Protein AF-0000000080194540 (afdb_homodimer)

Secondary structure (DSSP, 8-state):
------------------------GGGGHHHHHHHHHHHHHHHHHHHHT--HHHH--EEEEEEE-TTS-EEEEEEETT-BHHHHHHHHHHHH---GGGEEEEETTEEE-TT-BGGGTT--TTSEEEEEEEE--/------------------------GGGGHHHHHHHHHHHHHHHHHHHHT--HHHH--EEEEEEE-TTS-EEEEEEETT-BHHHHHHHHHHHH---GGGEEEEETTEEE-TT-BGGGTT--TTSEEEEEEEE--

Structure (mmCIF, N/CA/C/O backbone):
data_AF-0000000080194540-model_v1
#
loop_
_entity.id
_entity.type
_entity.pdbx_description
1 polymer 'Ubiquitin-like domain-containing protein'
#
loop_
_atom_site.group_PDB
_atom_site.id
_atom_site.type_symbol
_atom_site.label_atom_id
_atom_site.label_alt_id
_atom_site.label_comp_id
_atom_site.label_asym_id
_atom_site.label_entity_id
_atom_site.label_seq_id
_atom_site.pdbx_PDB_ins_code
_atom_site.Cartn_x
_atom_site.Cartn_y
_atom_site.Cartn_z
_atom_site.occupancy
_atom_site.B_iso_or_equiv
_atom_site.auth_seq_id
_atom_site.auth_comp_id
_atom_site.auth_asym_id
_atom_site.auth_atom_id
_atom_site.pdbx_PDB_model_num
ATOM 1 N N . MET A 1 1 ? -10.18 -64.625 -64 1 29.12 1 MET A N 1
ATOM 2 C CA . MET A 1 1 ? -8.969 -63.812 -63.812 1 29.12 1 MET A CA 1
ATOM 3 C C . MET A 1 1 ? -9.258 -62.312 -63.906 1 29.12 1 MET A C 1
ATOM 5 O O . MET A 1 1 ? -8.367 -61.531 -64.188 1 29.12 1 MET A O 1
ATOM 9 N N . GLY A 1 2 ? -10.562 -61.969 -63.688 1 30.66 2 GLY A N 1
ATOM 10 C CA . GLY A 1 2 ? -11.227 -60.688 -63.906 1 30.66 2 GLY A CA 1
ATOM 11 C C . GLY A 1 2 ? -10.68 -59.594 -63.031 1 30.66 2 GLY A C 1
ATOM 12 O O . GLY A 1 2 ? -10.227 -59.812 -61.906 1 30.66 2 GLY A O 1
ATOM 13 N N . ASP A 1 3 ? -10.203 -58.469 -63.656 1 33.56 3 ASP A N 1
ATOM 14 C CA . ASP A 1 3 ? -9.469 -57.25 -63.438 1 33.56 3 ASP A CA 1
ATOM 15 C C . ASP A 1 3 ? -10.242 -56.281 -62.531 1 33.56 3 ASP A C 1
ATOM 17 O O . ASP A 1 3 ? -11.25 -55.719 -62.938 1 33.56 3 ASP A O 1
ATOM 21 N N . VAL A 1 4 ? -10.727 -56.75 -61.375 1 36.84 4 VAL A N 1
ATOM 22 C CA . VAL A 1 4 ? -11.555 -55.906 -60.5 1 36.84 4 VAL A CA 1
ATOM 23 C C . VAL A 1 4 ? -10.797 -54.625 -60.188 1 36.84 4 VAL A C 1
ATOM 25 O O . VAL A 1 4 ? -9.664 -54.656 -59.688 1 36.84 4 VAL A O 1
ATOM 28 N N . GLY A 1 5 ? -10.969 -53.531 -61.031 1 32.09 5 GLY A N 1
ATOM 29 C CA . GLY A 1 5 ? -10.453 -52.188 -61.062 1 32.09 5 GLY A CA 1
ATOM 30 C C . GLY A 1 5 ? -10.758 -51.406 -59.781 1 32.09 5 GLY A C 1
ATOM 31 O O . GLY A 1 5 ? -11.922 -51.156 -59.469 1 32.09 5 GLY A O 1
ATOM 32 N N . ASP A 1 6 ? -10.102 -51.688 -58.594 1 35.25 6 ASP A N 1
ATOM 33 C CA . ASP A 1 6 ? -10.32 -51.125 -57.25 1 35.25 6 ASP A CA 1
ATOM 34 C C . ASP A 1 6 ? -10.156 -49.625 -57.25 1 35.25 6 ASP A C 1
ATOM 36 O O . ASP A 1 6 ? -9.109 -49.094 -57.656 1 35.25 6 ASP A O 1
ATOM 40 N N . ASP A 1 7 ? -11.242 -48.844 -57.625 1 31.52 7 ASP A N 1
ATOM 41 C CA . ASP A 1 7 ? -11.328 -47.406 -57.719 1 31.52 7 ASP A CA 1
ATOM 42 C C . ASP A 1 7 ? -10.992 -46.75 -56.375 1 31.52 7 ASP A C 1
ATOM 44 O O . ASP A 1 7 ? -11.68 -46.938 -55.375 1 31.52 7 ASP A O 1
ATOM 48 N N . PHE A 1 8 ? -9.719 -46.625 -55.906 1 34.91 8 PHE A N 1
ATOM 49 C CA . PHE A 1 8 ? -9.211 -46 -54.688 1 34.91 8 PHE A CA 1
ATOM 50 C C . PHE A 1 8 ? -9.555 -44.5 -54.688 1 34.91 8 PHE A C 1
ATOM 52 O O . PHE A 1 8 ? -9.023 -43.719 -55.469 1 34.91 8 PHE A O 1
ATOM 59 N N . THR A 1 9 ? -10.867 -44.125 -54.469 1 31.78 9 THR A N 1
ATOM 60 C CA . THR A 1 9 ? -11.234 -42.719 -54.438 1 31.78 9 THR A CA 1
ATOM 61 C C . THR A 1 9 ? -10.445 -41.969 -53.375 1 31.78 9 THR A C 1
ATOM 63 O O . THR A 1 9 ? -10.461 -42.375 -52.188 1 31.78 9 THR A O 1
ATOM 66 N N . ASP A 1 10 ? -9.367 -41.219 -53.719 1 31.42 10 ASP A N 1
ATOM 67 C CA . ASP A 1 10 ? -8.414 -40.344 -53 1 31.42 10 ASP A CA 1
ATOM 68 C C . ASP A 1 10 ? -9.125 -39.188 -52.312 1 31.42 10 ASP A C 1
ATOM 70 O O . ASP A 1 10 ? -9.594 -38.25 -52.969 1 31.42 10 ASP A O 1
ATOM 74 N N . SER A 1 11 ? -10.148 -39.406 -51.469 1 30.28 11 SER A N 1
ATOM 75 C CA . SER A 1 11 ? -10.828 -38.25 -50.875 1 30.28 11 SER A CA 1
ATOM 76 C C . SER A 1 11 ? -9.859 -37.375 -50.094 1 30.28 11 SER A C 1
ATOM 78 O O . SER A 1 11 ? -9.305 -37.781 -49.094 1 30.28 11 SER A O 1
ATOM 80 N N . ALA A 1 12 ? -9.148 -36.406 -50.781 1 33.91 12 ALA A N 1
ATOM 81 C CA . ALA A 1 12 ? -8.211 -35.375 -50.312 1 33.91 12 ALA A CA 1
ATOM 82 C C . ALA A 1 12 ? -8.875 -34.469 -49.312 1 33.91 12 ALA A C 1
ATOM 84 O O . ALA A 1 12 ? -9.805 -33.719 -49.656 1 33.91 12 ALA A O 1
ATOM 85 N N . GLU A 1 13 ? -9.141 -34.938 -48.031 1 35.28 13 GLU A N 1
ATOM 86 C CA . GLU A 1 13 ? -9.664 -34.062 -47 1 35.28 13 GLU A CA 1
ATOM 87 C C . GLU A 1 13 ? -8.828 -32.812 -46.844 1 35.28 13 GLU A C 1
ATOM 89 O O . GLU A 1 13 ? -7.605 -32.875 -46.719 1 35.28 13 GLU A O 1
ATOM 94 N N . GLU A 1 14 ? -9.32 -31.656 -47.344 1 33.97 14 GLU A N 1
ATOM 95 C CA . GLU A 1 14 ? -8.789 -30.297 -47.312 1 33.97 14 GLU A CA 1
ATOM 96 C C . GLU A 1 14 ? -8.508 -29.859 -45.875 1 33.97 14 GLU A C 1
ATOM 98 O O . GLU A 1 14 ? -9.406 -29.859 -45.031 1 33.97 14 GLU A O 1
ATOM 103 N N . TRP A 1 15 ? -7.312 -30.078 -45.344 1 35.88 15 TRP A N 1
ATOM 104 C CA . TRP A 1 15 ? -6.781 -29.594 -44.062 1 35.88 15 TRP A CA 1
ATOM 105 C C . TRP A 1 15 ? -6.961 -28.078 -43.938 1 35.88 15 TRP A C 1
ATOM 107 O O . TRP A 1 15 ? -6.395 -27.328 -44.75 1 35.88 15 TRP A O 1
ATOM 117 N N . GLU A 1 16 ? -8.172 -27.594 -43.688 1 33 16 GLU A N 1
ATOM 118 C CA . GLU A 1 16 ? -8.352 -26.172 -43.469 1 33 16 GLU A CA 1
ATOM 119 C C . GLU A 1 16 ? -7.305 -25.625 -42.5 1 33 16 GLU A C 1
ATOM 121 O O . GLU A 1 16 ? -6.984 -26.266 -41.5 1 33 16 GLU A O 1
ATOM 126 N N . ALA A 1 17 ? -6.504 -24.625 -42.938 1 34.47 17 ALA A N 1
ATOM 127 C CA . ALA A 1 17 ? -5.449 -23.828 -42.312 1 34.47 17 ALA A CA 1
ATOM 128 C C . ALA A 1 17 ? -5.93 -23.203 -41 1 34.47 17 ALA A C 1
ATOM 130 O O . ALA A 1 17 ? -7.047 -22.688 -40.938 1 34.47 17 ALA A O 1
ATOM 131 N N . PRO A 1 18 ? -5.297 -23.594 -39.875 1 32.41 18 PRO A N 1
ATOM 132 C CA . PRO A 1 18 ? -5.664 -22.984 -38.594 1 32.41 18 PRO A CA 1
ATOM 133 C C . PRO A 1 18 ? -5.656 -21.453 -38.625 1 32.41 18 PRO A C 1
ATOM 135 O O . PRO A 1 18 ? -4.871 -20.859 -39.375 1 32.41 18 PRO A O 1
ATOM 138 N N . VAL A 1 19 ? -6.793 -20.75 -38.531 1 33.78 19 VAL A N 1
ATOM 139 C CA . VAL A 1 19 ? -6.938 -19.297 -38.438 1 33.78 19 VAL A CA 1
ATOM 140 C C . VAL A 1 19 ? -5.996 -18.75 -37.375 1 33.78 19 VAL A C 1
ATOM 142 O O . VAL A 1 19 ? -5.98 -19.234 -36.219 1 33.78 19 VAL A O 1
ATOM 145 N N . ASN A 1 20 ? -4.844 -18.234 -37.719 1 34.38 20 ASN A N 1
ATOM 146 C CA . ASN A 1 20 ? -3.914 -17.438 -36.938 1 34.38 20 ASN A CA 1
ATOM 147 C C . ASN A 1 20 ? -4.625 -16.281 -36.25 1 34.38 20 ASN A C 1
ATOM 149 O O . ASN A 1 20 ? -5.125 -15.367 -36.875 1 34.38 20 ASN A O 1
ATOM 153 N N . VAL A 1 21 ? -5.332 -16.516 -35.156 1 33.25 21 VAL A N 1
ATOM 154 C CA . VAL A 1 21 ? -5.805 -15.383 -34.375 1 33.25 21 VAL A CA 1
ATOM 155 C C . VAL A 1 21 ? -4.633 -14.453 -34.062 1 33.25 21 VAL A C 1
ATOM 157 O O . VAL A 1 21 ? -3.639 -14.883 -33.469 1 33.25 21 VAL A O 1
ATOM 160 N N . THR A 1 22 ? -4.371 -13.469 -34.812 1 32.62 22 THR A N 1
ATOM 161 C CA . THR A 1 22 ? -3.441 -12.383 -34.562 1 32.62 22 THR A CA 1
ATOM 162 C C . THR A 1 22 ? -3.723 -11.75 -33.188 1 32.62 22 THR A C 1
ATOM 164 O O . THR A 1 22 ? -4.871 -11.422 -32.875 1 32.62 22 THR A O 1
ATOM 167 N N . ALA A 1 23 ? -2.941 -12.102 -32.156 1 34.75 23 ALA A N 1
ATOM 168 C CA . ALA A 1 23 ? -2.887 -11.453 -30.859 1 34.75 23 ALA A CA 1
ATOM 169 C C . ALA A 1 23 ? -2.816 -9.938 -31 1 34.75 23 ALA A C 1
ATOM 171 O O . ALA A 1 23 ? -1.95 -9.414 -31.703 1 34.75 23 ALA A O 1
ATOM 172 N N . ASN A 1 24 ? -3.881 -9.211 -30.906 1 30.92 24 ASN A N 1
ATOM 173 C CA . ASN A 1 24 ? -3.932 -7.75 -30.875 1 30.92 24 ASN A CA 1
ATOM 174 C C . ASN A 1 24 ? -2.902 -7.172 -29.906 1 30.92 24 ASN A C 1
ATOM 176 O O . ASN A 1 24 ? -2.686 -7.723 -28.828 1 30.92 24 ASN A O 1
ATOM 180 N N . GLU A 1 25 ? -1.932 -6.43 -30.328 1 34.34 25 GLU A N 1
ATOM 181 C CA . GLU A 1 25 ? -0.853 -5.633 -29.75 1 34.34 25 GLU A CA 1
ATOM 182 C C . GLU A 1 25 ? -1.369 -4.73 -28.641 1 34.34 25 GLU A C 1
ATOM 184 O O . GLU A 1 25 ? -0.668 -3.814 -28.203 1 34.34 25 GLU A O 1
ATOM 189 N N . ASP A 1 26 ? -2.592 -4.715 -28.297 1 35.94 26 ASP A N 1
ATOM 190 C CA . ASP A 1 26 ? -2.988 -3.604 -27.438 1 35.94 26 ASP A CA 1
ATOM 191 C C . ASP A 1 26 ? -2.266 -3.664 -26.094 1 35.94 26 ASP A C 1
ATOM 193 O O . ASP A 1 26 ? -2.393 -2.756 -25.266 1 35.94 26 ASP A O 1
ATOM 197 N N . ASP A 1 27 ? -1.834 -4.824 -25.625 1 37.06 27 ASP A N 1
ATOM 198 C CA . ASP A 1 27 ? -1.598 -4.902 -24.188 1 37.06 27 ASP A CA 1
ATOM 199 C C . ASP A 1 27 ? -0.263 -4.262 -23.812 1 37.06 27 ASP A C 1
ATOM 201 O O . ASP A 1 27 ? 0.232 -4.453 -22.703 1 37.06 27 ASP A O 1
ATOM 205 N N . ASN A 1 28 ? 0.391 -3.699 -24.797 1 35.47 28 ASN A N 1
ATOM 206 C CA . ASN A 1 28 ? 1.719 -3.242 -24.406 1 35.47 28 ASN A CA 1
ATOM 207 C C . ASN A 1 28 ? 1.644 -2.047 -23.453 1 35.47 28 ASN A C 1
ATOM 209 O O . ASN A 1 28 ? 2.672 -1.544 -23 1 35.47 28 ASN A O 1
ATOM 213 N N . LYS A 1 29 ? 0.588 -1.309 -23.547 1 39.69 29 LYS A N 1
ATOM 214 C CA . LYS A 1 29 ? 0.622 -0.113 -22.719 1 39.69 29 LYS A CA 1
ATOM 215 C C . LYS A 1 29 ? 0.756 -0.478 -21.234 1 39.69 29 LYS A C 1
ATOM 217 O O . LYS A 1 29 ? 1.012 0.388 -20.406 1 39.69 29 LYS A O 1
ATOM 222 N N . ASN A 1 30 ? 0.324 -1.649 -20.859 1 40.41 30 ASN A N 1
ATOM 223 C CA . ASN A 1 30 ? 0.328 -1.995 -19.438 1 40.41 30 ASN A CA 1
ATOM 224 C C . ASN A 1 30 ? 1.748 -2.188 -18.906 1 40.41 30 ASN A C 1
ATOM 226 O O . ASN A 1 30 ? 1.954 -2.322 -17.703 1 40.41 30 ASN A O 1
ATOM 230 N N . ASN A 1 31 ? 2.691 -2.332 -19.891 1 42.28 31 ASN A N 1
ATOM 231 C CA . ASN A 1 31 ? 4.023 -2.678 -19.391 1 42.28 31 ASN A CA 1
ATOM 232 C C . ASN A 1 31 ? 4.727 -1.469 -18.797 1 42.28 31 ASN A C 1
ATOM 234 O O . ASN A 1 31 ? 5.535 -1.613 -17.875 1 42.28 31 ASN A O 1
ATOM 238 N N . LYS A 1 32 ? 4.434 -0.343 -19.359 1 45.69 32 LYS A N 1
ATOM 239 C CA . LYS A 1 32 ? 5.191 0.803 -18.859 1 45.69 32 LYS A CA 1
ATOM 240 C C . LYS A 1 32 ? 4.848 1.104 -17.406 1 45.69 32 LYS A C 1
ATOM 242 O O . LYS A 1 32 ? 5.707 1.521 -16.625 1 45.69 32 LYS A O 1
ATOM 247 N N . ASN A 1 33 ? 3.625 0.863 -17.016 1 48.03 33 ASN A N 1
ATOM 248 C CA . ASN A 1 33 ? 3.199 1.245 -15.68 1 48.03 33 ASN A CA 1
ATOM 249 C C . ASN A 1 33 ? 3.842 0.361 -14.609 1 48.03 33 ASN A C 1
ATOM 251 O O . ASN A 1 33 ? 4.137 0.824 -13.508 1 48.03 33 ASN A O 1
ATOM 255 N N . THR A 1 34 ? 4.254 -0.837 -15.07 1 53.78 34 THR A N 1
ATOM 256 C CA . THR A 1 34 ? 4.828 -1.734 -14.078 1 53.78 34 THR A CA 1
ATOM 257 C C . THR A 1 34 ? 6.234 -1.286 -13.688 1 53.78 34 THR A C 1
ATOM 259 O O . THR A 1 34 ? 6.629 -1.396 -12.523 1 53.78 34 THR A O 1
ATOM 262 N N . ASN A 1 35 ? 6.938 -0.742 -14.695 1 54.31 35 ASN A N 1
ATOM 263 C CA . ASN A 1 35 ? 8.336 -0.419 -14.414 1 54.31 35 ASN A CA 1
ATOM 264 C C . ASN A 1 35 ? 8.453 0.716 -13.406 1 54.31 35 ASN A C 1
ATOM 266 O O . ASN A 1 35 ? 9.312 0.675 -12.523 1 54.31 35 ASN A O 1
ATOM 270 N N . ALA A 1 36 ? 7.609 1.66 -13.531 1 55.09 36 ALA A N 1
ATOM 271 C CA . ALA A 1 36 ? 7.707 2.807 -12.633 1 55.09 36 ALA A CA 1
ATOM 272 C C . ALA A 1 36 ? 7.391 2.404 -11.195 1 55.09 36 ALA A C 1
ATOM 274 O O . ALA A 1 36 ? 8.086 2.816 -10.258 1 55.09 36 ALA A O 1
ATOM 275 N N . SER A 1 37 ? 6.383 1.581 -10.984 1 62.25 37 SER A N 1
ATOM 276 C CA . SER A 1 37 ? 6 1.151 -9.641 1 62.25 37 SER A CA 1
ATOM 277 C C . SER A 1 37 ? 7.125 0.37 -8.969 1 62.25 37 SER A C 1
ATOM 279 O O . SER A 1 37 ? 7.379 0.539 -7.773 1 62.25 37 SER A O 1
ATOM 281 N N . ASN A 1 38 ? 7.898 -0.286 -9.805 1 65.44 38 ASN A N 1
ATOM 282 C CA . ASN A 1 38 ? 9 -1.055 -9.234 1 65.44 38 ASN A CA 1
ATOM 283 C C . ASN A 1 38 ? 10.094 -0.143 -8.68 1 65.44 38 ASN A C 1
ATOM 285 O O . ASN A 1 38 ? 10.664 -0.424 -7.629 1 65.44 38 ASN A O 1
ATOM 289 N N . LYS A 1 39 ? 10.25 0.883 -9.508 1 70 39 LYS A N 1
ATOM 290 C CA . LYS A 1 39 ? 11.336 1.78 -9.133 1 70 39 LYS A CA 1
ATOM 291 C C . LYS A 1 39 ? 11.031 2.486 -7.809 1 70 39 LYS A C 1
ATOM 293 O O . LYS A 1 39 ? 11.906 2.604 -6.949 1 70 39 LYS A O 1
ATOM 298 N N . SER A 1 40 ? 9.789 2.9 -7.641 1 81.75 40 SER A N 1
ATOM 299 C CA . SER A 1 40 ? 9.43 3.592 -6.406 1 81.75 40 SER A CA 1
ATOM 300 C C . SER A 1 40 ? 9.539 2.664 -5.203 1 81.75 40 SER A C 1
ATOM 302 O O . SER A 1 40 ? 9.992 3.076 -4.133 1 81.75 40 SER A O 1
ATOM 304 N N . LYS A 1 41 ? 9.203 1.462 -5.395 1 77 41 LYS A N 1
ATOM 305 C CA . LYS A 1 41 ? 9.305 0.512 -4.289 1 77 41 LYS A CA 1
ATOM 306 C C . LYS A 1 41 ? 10.758 0.25 -3.914 1 77 41 LYS A C 1
ATOM 308 O O . LYS A 1 41 ? 11.102 0.205 -2.73 1 77 41 LYS A O 1
ATOM 313 N N . GLU A 1 42 ? 11.508 0.13 -4.926 1 74.12 42 GLU A N 1
ATOM 314 C CA . GLU A 1 42 ? 12.93 -0.082 -4.676 1 74.12 42 GLU A CA 1
ATOM 315 C C . GLU A 1 42 ? 13.555 1.118 -3.965 1 74.12 42 GLU A C 1
ATOM 317 O O . GLU A 1 42 ? 14.375 0.955 -3.061 1 74.12 42 GLU A O 1
ATOM 322 N N . LEU A 1 43 ? 13.18 2.217 -4.395 1 76.81 43 LEU A N 1
ATOM 323 C CA . LEU A 1 43 ? 13.703 3.436 -3.785 1 76.81 43 LEU A CA 1
ATOM 324 C C . LEU A 1 43 ? 13.273 3.543 -2.326 1 76.81 43 LEU A C 1
ATOM 326 O O . LEU A 1 43 ? 14.078 3.883 -1.459 1 76.81 43 LEU A O 1
ATOM 330 N N . VAL A 1 44 ? 12.062 3.213 -2.08 1 79.5 44 VAL A N 1
ATOM 331 C CA . VAL A 1 44 ? 11.539 3.281 -0.717 1 79.5 44 VAL A CA 1
ATOM 332 C C . VAL A 1 44 ? 12.25 2.252 0.159 1 79.5 44 VAL A C 1
ATOM 334 O O . VAL A 1 44 ? 12.602 2.541 1.307 1 79.5 44 VAL A O 1
ATOM 337 N N . GLU A 1 45 ? 12.383 1.146 -0.4 1 73.94 45 GLU A N 1
ATOM 338 C CA . GLU A 1 45 ? 13.078 0.097 0.34 1 73.94 45 GLU A CA 1
ATOM 339 C C . GLU A 1 45 ? 14.5 0.522 0.699 1 73.94 45 GLU A C 1
ATOM 341 O O . GLU A 1 45 ? 14.977 0.242 1.801 1 73.94 45 GLU A O 1
ATOM 346 N N . GLN A 1 46 ? 15.133 1.098 -0.235 1 71.31 46 GLN A N 1
ATOM 347 C CA . GLN A 1 46 ? 16.484 1.587 0.005 1 71.31 46 GLN A CA 1
ATOM 348 C C . GLN A 1 46 ? 16.5 2.662 1.087 1 71.31 46 GLN A C 1
ATOM 350 O O . GLN A 1 46 ? 17.391 2.684 1.939 1 71.31 46 GLN A O 1
ATOM 355 N N . LEU A 1 47 ? 15.492 3.365 1.021 1 73.12 47 LEU A N 1
ATOM 356 C CA . LEU A 1 47 ? 15.406 4.473 1.965 1 73.12 47 LEU A CA 1
ATOM 357 C C . LEU A 1 47 ? 15.07 3.971 3.365 1 73.12 47 LEU A C 1
ATOM 359 O O . LEU A 1 47 ? 15.57 4.508 4.359 1 73.12 47 LEU A O 1
ATOM 363 N N . LEU A 1 48 ? 14.305 2.895 3.367 1 71.44 48 LEU A N 1
ATOM 364 C CA . LEU A 1 48 ? 13.859 2.375 4.656 1 71.44 48 LEU A CA 1
ATOM 365 C C . LEU A 1 48 ? 14.852 1.356 5.203 1 71.44 48 LEU A C 1
ATOM 367 O O . LEU A 1 48 ? 14.789 0.992 6.379 1 71.44 48 LEU A O 1
ATOM 371 N N . GLY A 1 49 ? 15.844 1.053 4.387 1 64.56 49 GLY A N 1
ATOM 372 C CA . GLY A 1 49 ? 16.875 0.128 4.824 1 64.56 49 GLY A CA 1
ATOM 373 C C . GLY A 1 49 ? 16.375 -1.289 5.012 1 64.56 49 GLY A C 1
ATOM 374 O O . GLY A 1 49 ? 16.844 -2.01 5.895 1 64.56 49 GLY A O 1
ATOM 375 N N . GLU A 1 50 ? 15.359 -1.607 4.352 1 60.91 50 GLU A N 1
ATOM 376 C CA . GLU A 1 50 ? 14.891 -2.984 4.488 1 60.91 50 GLU A CA 1
ATOM 377 C C . GLU A 1 50 ? 15.945 -3.975 3.996 1 60.91 50 GLU A C 1
ATOM 379 O O . GLU A 1 50 ? 16.609 -3.729 2.992 1 60.91 50 GLU A O 1
ATOM 384 N N . ASP A 1 51 ? 16.219 -4.91 5 1 63.38 51 ASP A N 1
ATOM 385 C CA . ASP A 1 51 ? 17.172 -5.945 4.629 1 63.38 51 ASP A CA 1
ATOM 386 C C . ASP A 1 51 ? 16.734 -6.684 3.367 1 63.38 51 ASP A C 1
ATOM 388 O O . ASP A 1 51 ? 15.688 -7.344 3.363 1 63.38 51 ASP A O 1
ATOM 392 N N . ARG A 1 52 ? 17.422 -6.465 2.246 1 64 52 ARG A N 1
ATOM 393 C CA . ARG A 1 52 ? 17.141 -7.004 0.922 1 64 52 ARG A CA 1
ATOM 394 C C . ARG A 1 52 ? 17.109 -8.531 0.945 1 64 52 ARG A C 1
ATOM 396 O O . ARG A 1 52 ? 16.297 -9.156 0.262 1 64 52 ARG A O 1
ATOM 403 N N . GLU A 1 53 ? 17.953 -9.055 1.811 1 68.5 53 GLU A N 1
ATOM 404 C CA . GLU A 1 53 ? 18.047 -10.508 1.834 1 68.5 53 GLU A CA 1
ATOM 405 C C . GLU A 1 53 ? 16.734 -11.133 2.33 1 68.5 53 GLU A C 1
ATOM 407 O O . GLU A 1 53 ? 16.312 -12.172 1.825 1 68.5 53 GLU A O 1
ATOM 412 N N . LEU A 1 54 ? 16.062 -10.492 3.123 1 74.38 54 LEU A N 1
ATOM 413 C CA . LEU A 1 54 ? 14.836 -11.008 3.703 1 74.38 54 LEU A CA 1
ATOM 414 C C . LEU A 1 54 ? 13.641 -10.68 2.811 1 74.38 54 LEU A C 1
ATOM 416 O O . LEU A 1 54 ? 12.609 -11.352 2.879 1 74.38 54 LEU A O 1
ATOM 420 N N . ALA A 1 55 ? 13.789 -9.789 1.958 1 82.75 55 ALA A N 1
ATOM 421 C CA . ALA A 1 55 ? 12.656 -9.359 1.142 1 82.75 55 ALA A CA 1
ATOM 422 C C . ALA A 1 55 ? 12.391 -10.352 0.013 1 82.75 55 ALA A C 1
ATOM 424 O O . ALA A 1 55 ? 11.266 -10.438 -0.494 1 82.75 55 ALA A O 1
ATOM 425 N N . GLY A 1 56 ? 13.406 -11.266 -0.332 1 90.81 56 GLY A N 1
ATOM 426 C CA . GLY A 1 56 ? 13.227 -12.203 -1.431 1 90.81 56 GLY A CA 1
ATOM 427 C C . GLY A 1 56 ? 13.266 -11.539 -2.793 1 90.81 56 GLY A C 1
ATOM 428 O O . GLY A 1 56 ? 13.898 -10.484 -2.959 1 90.81 56 GLY A 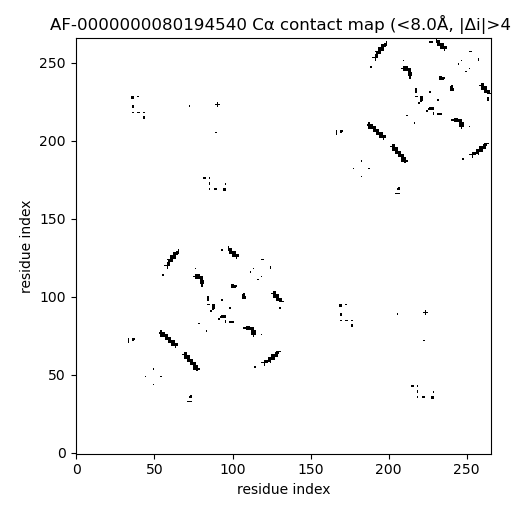O 1
ATOM 429 N N . GLU A 1 57 ? 12.75 -12.281 -3.85 1 93.62 57 GLU A N 1
ATOM 430 C CA . GLU A 1 57 ? 12.719 -11.789 -5.227 1 93.62 57 GLU A CA 1
ATOM 431 C C . GLU A 1 57 ? 11.453 -10.977 -5.492 1 93.62 57 GLU A C 1
ATOM 433 O O . GLU A 1 57 ? 10.422 -11.188 -4.852 1 93.62 57 GLU A O 1
ATOM 438 N N . MET A 1 58 ? 11.617 -10.016 -6.41 1 93.69 58 MET A N 1
ATOM 439 C CA . MET A 1 58 ? 10.453 -9.227 -6.812 1 93.69 58 MET A CA 1
ATOM 440 C C . MET A 1 58 ? 9.641 -9.969 -7.871 1 93.69 58 MET A C 1
ATOM 442 O O . MET A 1 58 ? 10.188 -10.414 -8.883 1 93.69 58 MET A O 1
ATOM 446 N N . VAL A 1 59 ? 8.305 -10.117 -7.66 1 97.38 59 VAL A N 1
ATOM 447 C CA . VAL A 1 59 ? 7.414 -10.805 -8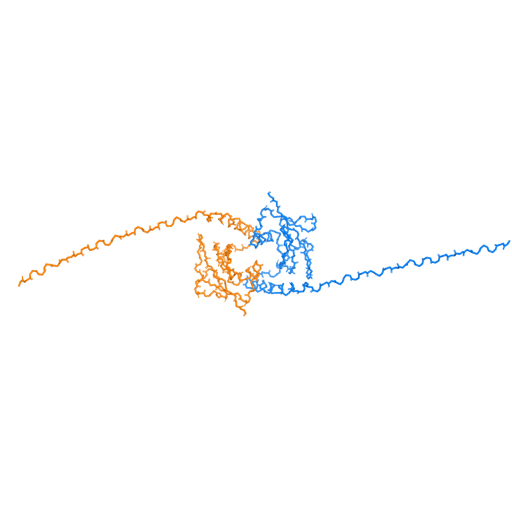.594 1 97.38 59 VAL A CA 1
ATOM 448 C C . VAL A 1 59 ? 6.223 -9.906 -8.93 1 97.38 59 VAL A C 1
ATOM 450 O O . VAL A 1 59 ? 5.809 -9.086 -8.109 1 97.38 59 VAL A O 1
ATOM 453 N N . ARG A 1 60 ? 5.715 -10.062 -10.086 1 98.31 60 ARG A N 1
ATOM 454 C CA . ARG A 1 60 ? 4.516 -9.367 -10.531 1 98.31 60 ARG A CA 1
ATOM 455 C C . ARG A 1 60 ? 3.264 -10.18 -10.227 1 98.31 60 ARG A C 1
ATOM 457 O O . ARG A 1 60 ? 3.146 -11.328 -10.664 1 98.31 60 ARG A O 1
ATOM 464 N N . VAL A 1 61 ? 2.369 -9.656 -9.492 1 98.69 61 VAL A N 1
ATOM 465 C CA . VAL A 1 61 ? 1.129 -10.336 -9.133 1 98.69 61 VAL A CA 1
ATOM 466 C C . VAL A 1 61 ? -0.055 -9.641 -9.797 1 98.69 61 VAL A C 1
ATOM 468 O O . VAL A 1 61 ? -0.191 -8.414 -9.703 1 98.69 61 VAL A O 1
ATOM 471 N N . VAL A 1 62 ? -0.866 -10.336 -10.555 1 98.81 62 VAL A N 1
ATOM 472 C CA . VAL A 1 62 ? -2.115 -9.852 -11.125 1 98.81 62 VAL A CA 1
ATOM 473 C C . VAL A 1 62 ? -3.293 -10.32 -10.281 1 98.81 62 VAL A C 1
ATOM 475 O O . VAL A 1 62 ? -3.611 -11.516 -10.25 1 98.81 62 VAL A O 1
ATOM 478 N N . PHE A 1 63 ? -3.893 -9.414 -9.578 1 98.88 63 PHE A N 1
ATOM 479 C CA . PHE A 1 63 ? -5.066 -9.727 -8.781 1 98.88 63 PHE A CA 1
ATOM 480 C C . PHE A 1 63 ? -6.34 -9.609 -9.609 1 98.88 63 PHE A C 1
ATOM 482 O O . PHE A 1 63 ? -6.602 -8.57 -10.203 1 98.88 63 PHE A O 1
ATOM 489 N N . HIS A 1 64 ? -7.07 -10.664 -9.672 1 98.88 64 HIS A N 1
ATOM 490 C CA . HIS A 1 64 ? -8.406 -10.641 -10.25 1 98.88 64 HIS A CA 1
ATOM 491 C C . HIS A 1 64 ? -9.461 -10.398 -9.18 1 98.88 64 HIS A C 1
ATOM 493 O O . HIS A 1 64 ? -9.734 -11.273 -8.352 1 98.88 64 HIS A O 1
ATOM 499 N N . LEU A 1 65 ? -10.031 -9.227 -9.203 1 98.75 65 LEU A N 1
ATOM 500 C CA . LEU A 1 65 ? -10.906 -8.758 -8.133 1 98.75 65 LEU A CA 1
ATOM 501 C C . LEU A 1 65 ? -12.328 -9.25 -8.336 1 98.75 65 LEU A C 1
ATOM 503 O O . LEU A 1 65 ? -12.711 -9.609 -9.453 1 98.75 65 LEU A O 1
ATOM 507 N N . PRO A 1 66 ? -13.141 -9.242 -7.34 1 98.12 66 PRO A N 1
ATOM 508 C CA . PRO A 1 66 ? -14.5 -9.789 -7.43 1 98.12 66 PRO A CA 1
ATOM 509 C C . PRO A 1 66 ? -15.406 -8.953 -8.336 1 98.12 66 PRO A C 1
ATOM 511 O O . PRO A 1 66 ? -16.406 -9.453 -8.836 1 98.12 66 PRO A O 1
ATOM 514 N N . ASP A 1 67 ? -15.016 -7.727 -8.547 1 97.06 67 ASP A N 1
ATOM 515 C CA . ASP A 1 67 ? -15.859 -6.855 -9.367 1 97.06 67 ASP A CA 1
ATOM 516 C C . ASP A 1 67 ? -15.5 -6.98 -10.844 1 97.06 67 ASP A C 1
ATOM 518 O O . ASP A 1 67 ? -16.031 -6.25 -11.68 1 97.06 67 ASP A O 1
ATOM 522 N N . GLY A 1 68 ? -14.641 -7.809 -11.18 1 97.88 68 GLY A N 1
ATOM 523 C CA . GLY A 1 68 ? -14.281 -8.07 -12.562 1 97.88 68 GLY A CA 1
ATOM 524 C C . GLY A 1 68 ? -13.023 -7.352 -13 1 97.88 68 GLY A C 1
ATOM 525 O O . GLY A 1 68 ? -12.453 -7.664 -14.047 1 97.88 68 GLY A O 1
ATOM 526 N N . ARG A 1 69 ? -12.5 -6.41 -12.141 1 97.75 69 ARG A N 1
ATOM 527 C CA . ARG A 1 69 ? -11.266 -5.699 -12.461 1 97.75 69 ARG A CA 1
ATOM 528 C C . ARG A 1 69 ? -10.047 -6.551 -12.148 1 97.75 69 ARG A C 1
ATOM 530 O O . ARG A 1 69 ? -10.117 -7.469 -11.328 1 97.75 69 ARG A O 1
ATOM 537 N N . SER A 1 70 ? -8.969 -6.266 -12.961 1 98.56 70 SER A N 1
ATOM 538 C CA . SER A 1 70 ? -7.652 -6.789 -12.617 1 98.56 70 SER A CA 1
ATOM 539 C C . SER A 1 70 ? -6.676 -5.66 -12.312 1 98.56 70 SER A C 1
ATOM 541 O O . SER A 1 70 ? -6.664 -4.637 -13 1 98.56 70 SER A O 1
ATOM 543 N N . VAL A 1 71 ? -5.898 -5.895 -11.312 1 97.94 71 VAL A N 1
ATOM 544 C CA . VAL A 1 71 ? -4.852 -4.938 -10.969 1 97.94 71 VAL A CA 1
ATOM 545 C C . VAL A 1 71 ? -3.518 -5.664 -10.805 1 97.94 71 VAL A C 1
ATOM 547 O O . VAL A 1 71 ? -3.469 -6.766 -10.258 1 97.94 71 VAL A O 1
ATOM 550 N N . THR A 1 72 ? -2.467 -5.051 -11.336 1 98.06 72 THR A N 1
ATOM 551 C CA . THR A 1 72 ? -1.128 -5.625 -11.258 1 98.06 72 THR A CA 1
ATOM 552 C C . THR A 1 72 ? -0.256 -4.84 -10.289 1 98.06 72 THR A C 1
ATOM 554 O O . THR A 1 72 ? -0.216 -3.607 -10.336 1 98.06 72 THR A O 1
ATOM 557 N N . ARG A 1 73 ? 0.373 -5.547 -9.383 1 97.25 73 ARG A N 1
ATOM 558 C CA . ARG A 1 73 ? 1.306 -4.938 -8.438 1 97.25 73 ARG A CA 1
ATOM 559 C C . ARG A 1 73 ? 2.545 -5.809 -8.258 1 97.25 73 ARG A C 1
ATOM 561 O O . ARG A 1 73 ? 2.498 -7.02 -8.484 1 97.25 73 ARG A O 1
ATOM 568 N N . GLU A 1 74 ? 3.656 -5.18 -7.848 1 94.62 74 GLU A N 1
ATOM 569 C CA . GLU A 1 74 ? 4.906 -5.883 -7.57 1 94.62 74 GLU A CA 1
ATOM 570 C C . GLU A 1 74 ? 5.051 -6.184 -6.082 1 94.62 74 GLU A C 1
ATOM 572 O O . GLU A 1 74 ? 4.734 -5.34 -5.238 1 94.62 74 GLU A O 1
ATOM 577 N N . HIS A 1 75 ? 5.461 -7.418 -5.816 1 95.25 75 HIS A N 1
ATOM 578 C CA . HIS A 1 75 ? 5.645 -7.859 -4.441 1 95.25 75 HIS A CA 1
ATOM 579 C C . HIS A 1 75 ? 6.949 -8.633 -4.277 1 95.25 75 HIS A C 1
ATOM 581 O O . HIS A 1 75 ? 7.395 -9.305 -5.211 1 95.25 75 HIS A O 1
ATOM 587 N N . PHE A 1 76 ? 7.484 -8.477 -3.1 1 91.88 76 PHE A N 1
ATOM 588 C CA . PHE A 1 76 ? 8.609 -9.336 -2.752 1 91.88 76 PHE A CA 1
ATOM 589 C C . PHE A 1 76 ? 8.125 -10.688 -2.248 1 91.88 76 PHE A C 1
ATOM 591 O O . PHE A 1 76 ? 7.133 -10.773 -1.525 1 91.88 76 PHE A O 1
ATOM 598 N N . THR A 1 77 ? 8.945 -11.727 -2.549 1 95.38 77 THR A N 1
ATOM 599 C CA . THR A 1 77 ? 8.5 -13.078 -2.232 1 95.38 77 THR A CA 1
ATOM 600 C C . THR A 1 77 ? 8.562 -13.328 -0.728 1 95.38 77 THR A C 1
ATOM 602 O O . THR A 1 77 ? 7.945 -14.273 -0.225 1 95.38 77 THR A O 1
ATOM 605 N N . GLY A 1 78 ? 9.25 -12.547 -0.072 1 90.94 78 GLY A N 1
ATOM 606 C CA . GLY A 1 78 ? 9.281 -12.672 1.376 1 90.94 78 GLY A CA 1
ATOM 607 C C . GLY A 1 78 ? 8.008 -12.188 2.045 1 90.94 78 GLY A C 1
ATOM 608 O O . GLY A 1 78 ? 7.781 -12.453 3.229 1 90.94 78 GLY A O 1
ATOM 609 N N . GLU A 1 79 ? 7.113 -11.555 1.329 1 91.88 79 GLU A N 1
ATOM 610 C CA . GLU A 1 79 ? 5.855 -11.062 1.891 1 91.88 79 GLU A CA 1
ATOM 611 C C . GLU A 1 79 ? 4.879 -12.211 2.141 1 91.88 79 GLU A C 1
ATOM 613 O O . GLU A 1 79 ? 4.84 -13.18 1.378 1 91.88 79 GLU A O 1
ATOM 618 N N . THR A 1 80 ? 4.098 -12.047 3.182 1 92.94 80 THR A N 1
ATOM 619 C CA . THR A 1 80 ? 3.09 -13.039 3.516 1 92.94 80 THR A CA 1
ATOM 620 C C . THR A 1 80 ? 1.775 -12.742 2.799 1 92.94 80 THR A C 1
ATOM 622 O O . THR A 1 80 ? 1.583 -11.641 2.277 1 92.94 80 THR A O 1
ATOM 625 N N . ILE A 1 81 ? 0.912 -13.727 2.863 1 96.38 81 ILE A N 1
ATOM 626 C CA . ILE A 1 81 ? -0.432 -13.578 2.314 1 96.38 81 ILE A CA 1
ATOM 627 C C . ILE A 1 81 ? -1.173 -12.477 3.061 1 96.38 81 ILE A C 1
ATOM 629 O O . ILE A 1 81 ? -1.929 -11.711 2.457 1 96.38 81 ILE A O 1
ATOM 633 N N . ALA A 1 82 ? -0.901 -12.391 4.352 1 94.56 82 ALA A N 1
ATOM 634 C CA . ALA A 1 82 ? -1.511 -11.336 5.156 1 94.56 82 ALA A CA 1
ATOM 635 C C . ALA A 1 82 ? -1.18 -9.961 4.598 1 94.56 82 ALA A C 1
ATOM 637 O O . ALA A 1 82 ? -2.033 -9.07 4.578 1 94.56 82 ALA A O 1
ATOM 638 N N . CYS A 1 83 ? -0.002 -9.719 4.121 1 92.75 83 CYS A N 1
ATOM 639 C CA . CYS A 1 83 ? 0.421 -8.445 3.553 1 92.75 83 CYS A CA 1
ATOM 640 C C . CYS A 1 83 ? -0.361 -8.133 2.283 1 92.75 83 CYS A C 1
ATOM 642 O O . CYS A 1 83 ? -0.79 -6.992 2.082 1 92.75 83 CYS A O 1
ATOM 644 N N . LEU A 1 84 ? -0.557 -9.102 1.499 1 96.94 84 LEU A N 1
ATOM 645 C CA . LEU A 1 84 ? -1.313 -8.906 0.269 1 96.94 84 LEU A CA 1
ATOM 646 C C . LEU A 1 84 ? -2.754 -8.508 0.576 1 96.94 84 LEU A C 1
ATOM 648 O O . LEU A 1 84 ? -3.287 -7.574 -0.029 1 96.94 84 LEU A O 1
ATOM 652 N N . LYS A 1 85 ? -3.32 -9.219 1.516 1 97.25 85 LYS A N 1
ATOM 653 C CA . LYS A 1 85 ? -4.695 -8.906 1.891 1 97.25 85 LYS A CA 1
ATOM 654 C C . LYS A 1 85 ? -4.805 -7.496 2.459 1 97.25 85 LYS A C 1
ATOM 656 O O . LYS A 1 85 ? -5.773 -6.781 2.186 1 97.25 85 LYS A O 1
ATOM 661 N N . ALA A 1 86 ? -3.863 -7.133 3.236 1 94.69 86 ALA A N 1
ATOM 662 C CA . ALA A 1 86 ? -3.855 -5.789 3.803 1 94.69 86 ALA A CA 1
ATOM 663 C C . ALA A 1 86 ? -3.77 -4.73 2.705 1 94.69 86 ALA A C 1
ATOM 665 O O . ALA A 1 86 ? -4.438 -3.697 2.773 1 94.69 86 ALA A O 1
ATOM 666 N N . GLN A 1 87 ? -2.939 -5 1.726 1 95.69 87 GLN A N 1
ATOM 667 C CA . GLN A 1 87 ? -2.814 -4.062 0.613 1 95.69 87 GLN A CA 1
ATOM 668 C C . GLN A 1 87 ? -4.121 -3.963 -0.17 1 95.69 87 GLN A C 1
ATOM 670 O O . GLN A 1 87 ? -4.527 -2.869 -0.57 1 95.69 87 GLN A O 1
ATOM 675 N N . LEU A 1 88 ? -4.742 -5.051 -0.438 1 97.44 88 LEU A N 1
ATOM 676 C CA . LEU A 1 88 ? -6.023 -5.062 -1.135 1 97.44 88 LEU A CA 1
ATOM 677 C C . LEU A 1 88 ? -7.07 -4.262 -0.365 1 97.44 88 LEU A C 1
ATOM 679 O O . LEU A 1 88 ? -7.891 -3.562 -0.965 1 97.44 88 LE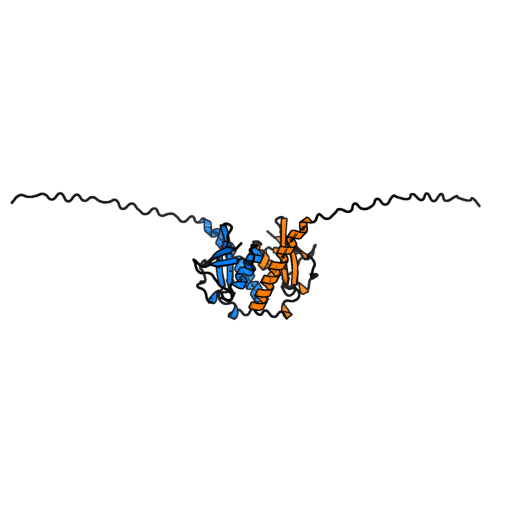U A O 1
ATOM 683 N N . GLU A 1 89 ? -7.078 -4.375 0.906 1 96.81 89 GLU A N 1
ATOM 684 C CA . GLU A 1 89 ? -7.992 -3.568 1.715 1 96.81 89 GLU A CA 1
ATOM 685 C C . GLU A 1 89 ? -7.684 -2.08 1.577 1 96.81 89 GLU A C 1
ATOM 687 O O . GLU A 1 89 ? -8.586 -1.273 1.347 1 96.81 89 GLU A O 1
ATOM 692 N N . GLU A 1 90 ? -6.41 -1.77 1.641 1 94.88 90 GLU A N 1
ATOM 693 C CA . GLU A 1 90 ? -5.977 -0.377 1.603 1 94.88 90 GLU A CA 1
ATOM 694 C C . GLU A 1 90 ? -6.227 0.242 0.23 1 94.88 90 GLU A C 1
ATOM 696 O O . GLU A 1 90 ? -6.738 1.36 0.131 1 94.88 90 GLU A O 1
ATOM 701 N N . CYS A 1 91 ? -6.031 -0.47 -0.794 1 95.44 91 CYS A N 1
ATOM 702 C CA . CYS A 1 91 ? -6.039 0.103 -2.135 1 95.44 91 CYS A CA 1
ATOM 703 C C . CYS A 1 91 ? -7.383 -0.132 -2.818 1 95.44 91 CYS A C 1
ATOM 705 O O . CYS A 1 91 ? -7.828 0.693 -3.617 1 95.44 91 CYS A O 1
ATOM 707 N N . ASP A 1 92 ? -8 -1.201 -2.438 1 96.44 92 ASP A N 1
ATOM 708 C CA . ASP A 1 92 ? -9.141 -1.613 -3.25 1 96.44 92 ASP A CA 1
ATOM 709 C C . ASP A 1 92 ? -10.414 -1.688 -2.41 1 96.44 92 ASP A C 1
ATOM 711 O O . ASP A 1 92 ? -11.5 -1.946 -2.938 1 96.44 92 ASP A O 1
ATOM 715 N N . GLY A 1 93 ? -10.266 -1.533 -1.165 1 94.88 93 GLY A N 1
ATOM 716 C CA . GLY A 1 93 ? -11.43 -1.468 -0.293 1 94.88 93 GLY A CA 1
ATOM 717 C C . GLY A 1 93 ? -11.992 -2.832 0.052 1 94.88 93 GLY A C 1
ATOM 718 O O . GLY A 1 93 ? -13.148 -2.943 0.476 1 94.88 93 GLY A O 1
ATOM 719 N N . LEU A 1 94 ? -11.188 -3.855 -0.169 1 96.88 94 LEU A N 1
ATOM 720 C CA . LEU A 1 94 ? -11.625 -5.207 0.153 1 96.88 94 LEU A CA 1
ATOM 721 C C . LEU A 1 94 ? -11.266 -5.57 1.59 1 96.88 94 LEU A C 1
ATOM 723 O O . LEU A 1 94 ? -10.086 -5.633 1.941 1 96.88 94 LEU A O 1
ATOM 727 N N . ALA A 1 95 ? -12.266 -5.859 2.373 1 95.75 95 ALA A N 1
ATOM 728 C CA . ALA A 1 95 ? -12.047 -6.082 3.801 1 95.75 95 ALA A CA 1
ATOM 729 C C . ALA A 1 95 ? -11.086 -7.246 4.035 1 95.75 95 ALA A C 1
ATOM 731 O O . ALA A 1 95 ? -11.305 -8.352 3.529 1 95.75 95 ALA A O 1
ATOM 732 N N . TYR A 1 96 ? -10.125 -7.078 4.801 1 94.81 96 TYR A N 1
ATOM 733 C CA . TYR A 1 96 ? -9.062 -8.031 5.109 1 94.81 96 TYR A CA 1
ATOM 734 C C . TYR A 1 96 ? -9.648 -9.359 5.586 1 94.81 96 TYR A C 1
ATOM 736 O O . TYR A 1 96 ? -9.281 -10.422 5.082 1 94.81 96 TYR A O 1
ATOM 744 N N . ASP A 1 97 ? -10.609 -9.289 6.527 1 94.25 97 ASP A N 1
ATOM 745 C CA . ASP A 1 97 ? -11.109 -10.484 7.207 1 94.25 97 ASP A CA 1
ATOM 746 C C . ASP A 1 97 ? -12.102 -11.242 6.324 1 94.25 97 ASP A C 1
ATOM 748 O O . ASP A 1 97 ? -12.453 -12.383 6.621 1 94.25 97 ASP A O 1
ATOM 752 N N . LYS A 1 98 ? -12.508 -10.648 5.223 1 97.06 98 LYS A N 1
ATOM 753 C CA . LYS A 1 98 ? -13.477 -11.258 4.32 1 97.06 98 LYS A CA 1
ATOM 754 C C . LYS A 1 98 ? -12.82 -11.703 3.02 1 97.06 98 LYS A C 1
ATOM 756 O O . LYS A 1 98 ? -13.469 -12.305 2.162 1 97.06 98 LYS A O 1
ATOM 761 N N . THR A 1 99 ? -11.523 -11.406 2.859 1 97.31 99 THR A N 1
ATOM 762 C CA . THR A 1 99 ? -10.812 -11.641 1.608 1 97.31 99 THR A CA 1
ATOM 763 C C . THR A 1 99 ? -10.055 -12.961 1.657 1 97.31 99 THR A C 1
ATOM 765 O O . THR A 1 99 ? -9.32 -13.227 2.609 1 97.31 99 THR A O 1
ATOM 768 N N . THR A 1 100 ? -10.25 -13.828 0.673 1 98.19 100 THR A N 1
ATOM 769 C CA . THR A 1 100 ? -9.453 -15.031 0.456 1 98.19 100 THR A CA 1
ATOM 770 C C . THR A 1 100 ? -8.805 -15 -0.922 1 98.19 100 THR A C 1
ATOM 772 O O . THR A 1 100 ? -9.438 -14.625 -1.909 1 98.19 100 THR A O 1
ATOM 775 N N . LEU A 1 101 ? -7.605 -15.375 -0.979 1 98.69 101 LEU A N 1
ATOM 776 C CA . LEU A 1 101 ? -6.84 -15.391 -2.219 1 98.69 101 LEU A CA 1
ATOM 777 C C . LEU A 1 101 ? -6.664 -16.828 -2.725 1 98.69 101 LEU A C 1
ATOM 779 O O . LEU A 1 101 ? -6.52 -17.75 -1.93 1 98.69 101 LEU A O 1
ATOM 783 N N . PHE A 1 102 ? -6.613 -16.906 -4.086 1 98.75 102 PHE A N 1
ATOM 784 C CA . PHE A 1 102 ? -6.492 -18.219 -4.695 1 98.75 102 PHE A CA 1
ATOM 785 C C . PHE A 1 102 ? -5.504 -18.203 -5.855 1 98.75 102 PHE A C 1
ATOM 787 O O . PHE A 1 102 ? -5.469 -17.234 -6.625 1 98.75 102 PHE A O 1
ATOM 794 N N . ILE A 1 103 ? -4.785 -19.25 -5.98 1 98.38 103 ILE A N 1
ATOM 795 C CA . ILE A 1 103 ? -4.137 -19.625 -7.23 1 98.38 103 ILE A CA 1
ATOM 796 C C . ILE A 1 103 ? -4.82 -20.859 -7.809 1 98.38 103 ILE A C 1
ATOM 798 O O . ILE A 1 103 ? -4.715 -21.953 -7.246 1 98.38 103 ILE A O 1
ATOM 802 N N . GLY A 1 104 ? -5.449 -20.609 -8.922 1 96.81 104 GLY A N 1
ATOM 803 C CA . GLY A 1 104 ? -6.359 -21.672 -9.328 1 96.81 104 GLY A CA 1
ATOM 804 C C . GLY A 1 104 ? -7.418 -21.984 -8.289 1 96.81 104 GLY A C 1
ATOM 805 O O . GLY A 1 104 ? -8.141 -21.078 -7.84 1 96.81 104 GLY A O 1
ATOM 806 N N . ASP A 1 105 ? -7.441 -23.188 -7.852 1 96.06 105 ASP A N 1
ATOM 807 C CA . ASP A 1 105 ? -8.422 -23.609 -6.859 1 96.06 105 ASP A CA 1
ATOM 808 C C . ASP A 1 105 ? -7.805 -23.688 -5.469 1 96.06 105 ASP A C 1
ATOM 810 O O . ASP A 1 105 ? -8.492 -24 -4.492 1 96.06 105 ASP A O 1
ATOM 814 N N . ARG A 1 106 ? -6.562 -23.344 -5.387 1 97 106 ARG A N 1
ATOM 815 C CA . ARG A 1 106 ? -5.867 -23.422 -4.105 1 97 106 ARG A CA 1
ATOM 816 C C . ARG A 1 106 ? -6.008 -22.109 -3.33 1 97 106 ARG A C 1
ATOM 818 O O . ARG A 1 106 ? -5.602 -21.047 -3.809 1 97 106 ARG A O 1
ATOM 825 N N . ALA A 1 107 ? -6.535 -22.219 -2.168 1 97.62 107 ALA A N 1
ATOM 826 C CA . ALA A 1 107 ? -6.594 -21.062 -1.275 1 97.62 107 ALA A CA 1
ATOM 827 C C . ALA A 1 107 ? -5.227 -20.781 -0.656 1 97.62 107 ALA A C 1
ATOM 829 O O . ALA A 1 107 ? -4.52 -21.703 -0.251 1 97.62 107 ALA A O 1
ATOM 830 N N . LEU A 1 108 ? -4.934 -19.531 -0.658 1 97.56 108 LEU A N 1
ATOM 831 C CA . LEU A 1 108 ? -3.676 -19.125 -0.05 1 97.56 108 LEU A CA 1
ATOM 832 C C . LEU A 1 108 ? -3.873 -18.75 1.418 1 97.56 108 LEU A C 1
ATOM 834 O O . LEU A 1 108 ? -4.488 -17.734 1.732 1 97.56 108 LEU A O 1
ATOM 838 N N . LEU A 1 109 ? -3.318 -19.469 2.283 1 91.12 109 LEU A N 1
ATOM 839 C CA . LEU A 1 109 ? -3.586 -19.344 3.713 1 91.12 109 LEU A CA 1
ATOM 840 C C . LEU A 1 109 ? -2.52 -18.5 4.395 1 91.12 109 LEU A C 1
ATOM 842 O O . LEU A 1 109 ? -1.345 -18.547 4.02 1 91.12 109 LEU A O 1
ATOM 846 N N . ASP A 1 110 ? -2.885 -17.75 5.387 1 85.75 110 ASP A N 1
ATOM 847 C CA . ASP A 1 110 ? -1.967 -17.062 6.289 1 85.75 110 ASP A CA 1
ATOM 848 C C . ASP A 1 110 ? -1.387 -18.031 7.32 1 85.75 110 ASP A C 1
ATOM 850 O O . ASP A 1 110 ? -2.076 -18.938 7.781 1 85.75 110 ASP A O 1
ATOM 854 N N . PRO A 1 111 ? 0.027 -18 7.68 1 84.94 111 PRO A N 1
ATOM 855 C CA . PRO A 1 111 ? 1.016 -16.969 7.328 1 84.94 111 PRO A CA 1
ATOM 856 C C . PRO A 1 111 ? 1.967 -17.422 6.223 1 84.94 111 PRO A C 1
ATOM 858 O O . PRO A 1 111 ? 3.186 -17.297 6.363 1 84.94 111 PRO A O 1
ATOM 861 N N . LEU A 1 112 ? 1.463 -18.016 5.09 1 91.75 112 LEU A N 1
ATOM 862 C CA . LEU A 1 112 ? 2.383 -18.375 4.012 1 91.75 112 LEU A CA 1
ATOM 863 C C . LEU A 1 112 ? 2.979 -17.109 3.379 1 91.75 112 LEU A C 1
ATOM 865 O O . LEU A 1 112 ? 2.299 -16.094 3.258 1 91.75 112 LEU A O 1
ATOM 869 N N . SER A 1 113 ? 4.223 -17.219 3.066 1 93.06 113 SER A N 1
ATOM 870 C CA . SER A 1 113 ? 4.836 -16.188 2.24 1 93.06 113 SER A CA 1
ATOM 871 C C . SER A 1 113 ? 4.789 -16.562 0.762 1 93.06 113 SER A C 1
ATOM 873 O O . SER A 1 113 ? 4.469 -17.703 0.413 1 93.06 113 SER A O 1
ATOM 875 N N . LEU A 1 114 ? 5.07 -15.625 -0.06 1 96.25 114 LEU A N 1
ATOM 876 C CA . LEU A 1 114 ? 5.051 -15.867 -1.497 1 96.25 114 LEU A CA 1
ATOM 877 C C . LEU A 1 114 ? 6.188 -16.797 -1.907 1 96.25 114 LEU A C 1
ATOM 879 O O . LEU A 1 114 ? 6.09 -17.5 -2.92 1 96.25 114 LEU A O 1
ATOM 883 N N . ASP A 1 115 ? 7.191 -16.844 -1.055 1 94.69 115 ASP A N 1
ATOM 884 C CA . ASP A 1 115 ? 8.32 -17.734 -1.316 1 94.69 115 ASP A CA 1
ATOM 885 C C . ASP A 1 115 ? 7.891 -19.188 -1.247 1 94.69 115 ASP A C 1
ATOM 887 O O . ASP A 1 115 ? 8.516 -20.062 -1.87 1 94.69 115 ASP A O 1
ATOM 891 N N . ASP A 1 116 ? 6.934 -19.453 -0.529 1 95.75 116 ASP A N 1
ATOM 892 C CA . ASP A 1 116 ? 6.426 -20.812 -0.34 1 95.75 116 ASP A CA 1
ATOM 893 C C . ASP A 1 116 ? 5.504 -21.219 -1.485 1 95.75 116 ASP A C 1
ATOM 895 O O . ASP A 1 116 ? 5.059 -22.359 -1.554 1 95.75 116 ASP A O 1
ATOM 899 N N . LEU A 1 117 ? 5.223 -20.312 -2.299 1 97.25 117 LEU A N 1
ATOM 900 C CA . LEU A 1 117 ? 4.207 -20.5 -3.332 1 97.25 117 LEU A CA 1
ATOM 901 C C . LEU A 1 117 ? 4.824 -20.391 -4.723 1 97.25 117 LEU A C 1
ATOM 903 O O . LEU A 1 117 ? 5.961 -19.938 -4.871 1 97.25 117 LEU A O 1
ATOM 907 N N . PRO A 1 118 ? 4.117 -20.875 -5.762 1 97.19 118 PRO A N 1
ATOM 908 C CA . PRO A 1 118 ? 4.711 -20.938 -7.098 1 97.19 118 PRO A CA 1
ATOM 909 C C . PRO A 1 118 ? 4.719 -19.594 -7.809 1 97.19 118 PRO A C 1
ATOM 911 O O . PRO A 1 118 ? 4.348 -19.5 -8.984 1 97.19 118 PRO A O 1
ATOM 914 N N . PHE A 1 119 ? 5.137 -18.609 -7.148 1 97.56 119 PHE A N 1
ATOM 915 C CA . PHE A 1 119 ? 5.336 -17.312 -7.785 1 97.56 119 PHE A CA 1
ATOM 916 C C . PHE A 1 119 ? 6.672 -17.281 -8.516 1 97.56 119 PHE A C 1
ATOM 918 O O . PHE A 1 119 ? 7.684 -17.734 -7.996 1 97.56 119 PHE A O 1
ATOM 925 N N . THR A 1 120 ? 6.637 -16.766 -9.719 1 97.69 120 THR A N 1
ATOM 926 C CA . THR A 1 120 ? 7.82 -16.797 -10.57 1 97.69 120 THR A CA 1
ATOM 927 C C . THR A 1 120 ? 8.172 -15.39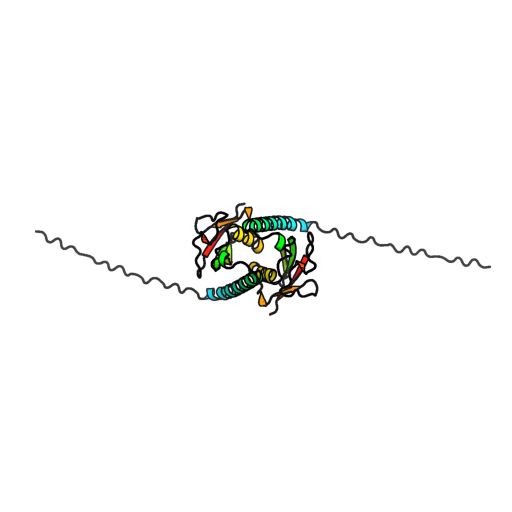1 -11.055 1 97.69 120 THR A C 1
ATOM 929 O O . THR A 1 120 ? 7.281 -14.617 -11.406 1 97.69 120 THR A O 1
ATOM 932 N N . VAL A 1 121 ? 9.461 -15.141 -11.102 1 97.25 121 VAL A N 1
ATOM 933 C CA . VAL A 1 121 ? 9.969 -13.844 -11.539 1 97.25 121 VAL A CA 1
ATOM 934 C C . VAL A 1 121 ? 9.805 -13.711 -13.055 1 97.25 121 VAL A C 1
ATOM 936 O O . VAL A 1 121 ? 10.062 -14.664 -13.797 1 97.25 121 VAL A O 1
ATOM 939 N N . GLY A 1 122 ? 9.367 -12.492 -13.445 1 97.06 122 GLY A N 1
ATOM 940 C CA . GLY A 1 122 ? 9.367 -12.188 -14.867 1 97.06 122 GLY A CA 1
ATOM 941 C C . GLY A 1 122 ? 8.102 -12.633 -15.578 1 97.06 122 GLY A C 1
ATOM 942 O O . GLY A 1 122 ? 7.984 -12.492 -16.797 1 97.06 122 GLY A O 1
ATOM 943 N N . VAL A 1 123 ? 7.152 -13.227 -14.922 1 97.81 123 VAL A N 1
ATOM 944 C CA . VAL A 1 123 ? 5.875 -13.633 -15.492 1 97.81 123 VAL A CA 1
ATOM 945 C C . VAL A 1 123 ? 4.727 -13.047 -14.672 1 97.81 123 VAL A C 1
ATOM 947 O O . VAL A 1 123 ? 4.945 -12.539 -13.57 1 97.81 123 VAL A O 1
ATOM 950 N N . ASP A 1 124 ? 3.529 -13.031 -15.289 1 98.31 124 ASP A N 1
ATOM 951 C CA . ASP A 1 124 ? 2.338 -12.633 -14.547 1 98.31 124 ASP A CA 1
ATOM 952 C C . ASP A 1 124 ? 1.848 -13.766 -13.648 1 98.31 124 ASP A C 1
ATOM 954 O O . ASP A 1 124 ? 1.5 -14.844 -14.125 1 98.31 124 ASP A O 1
ATOM 958 N N . ASN A 1 125 ? 1.928 -13.578 -12.375 1 98.81 125 ASN A N 1
ATOM 959 C CA . ASN A 1 125 ? 1.352 -14.516 -11.406 1 98.81 125 ASN A CA 1
ATOM 960 C C . ASN A 1 125 ? -0.094 -14.156 -11.078 1 98.81 125 ASN A C 1
ATOM 962 O O . ASN A 1 125 ? -0.352 -13.141 -10.422 1 98.81 125 ASN A O 1
ATOM 966 N N . ASN A 1 126 ? -1.049 -14.961 -11.539 1 98.88 126 ASN A N 1
ATOM 967 C CA . ASN A 1 126 ? -2.467 -14.641 -11.414 1 98.88 126 ASN A CA 1
ATOM 968 C C . ASN A 1 126 ? -3.037 -15.117 -10.078 1 98.88 126 ASN A C 1
ATOM 970 O O . ASN A 1 126 ? -2.914 -16.297 -9.734 1 98.88 126 ASN A O 1
ATOM 974 N N . VAL A 1 127 ? -3.617 -14.227 -9.375 1 98.88 127 VAL A N 1
ATOM 975 C CA . VAL A 1 127 ? -4.262 -14.508 -8.102 1 98.88 127 VAL A CA 1
ATOM 976 C C . VAL A 1 127 ? -5.727 -14.078 -8.156 1 98.88 127 VAL A C 1
ATOM 978 O O . VAL A 1 127 ? -6.031 -12.93 -8.5 1 98.88 127 VAL A O 1
ATOM 981 N N . THR A 1 128 ? -6.598 -15.016 -7.82 1 98.88 128 THR A N 1
ATOM 982 C CA . THR A 1 128 ? -8.016 -14.703 -7.758 1 98.88 128 THR A CA 1
ATOM 983 C C . THR A 1 128 ? -8.414 -14.25 -6.355 1 98.88 128 THR A C 1
ATOM 985 O O . THR A 1 128 ? -8.047 -14.898 -5.367 1 98.88 128 THR A O 1
ATOM 988 N N . VAL A 1 129 ? -9.125 -13.148 -6.277 1 98.81 129 VAL A N 1
ATOM 989 C CA . VAL A 1 129 ? -9.586 -12.594 -5.008 1 98.81 129 VAL A CA 1
ATOM 990 C C . VAL A 1 129 ? -11.07 -12.906 -4.816 1 98.81 129 VAL A C 1
ATOM 992 O O . VAL A 1 129 ? -11.891 -12.625 -5.699 1 98.81 129 VAL A O 1
ATOM 995 N N . ARG A 1 130 ? -11.398 -13.461 -3.707 1 98.44 130 ARG A N 1
ATOM 996 C CA . ARG A 1 130 ? -12.789 -13.727 -3.381 1 98.44 130 ARG A CA 1
ATOM 997 C C . ARG A 1 130 ? -13.164 -13.117 -2.033 1 98.44 130 ARG A C 1
ATOM 999 O O . ARG A 1 130 ? -12.32 -13 -1.146 1 98.44 130 ARG A O 1
ATOM 1006 N N . ILE A 1 131 ? -14.406 -12.664 -1.916 1 97.94 131 ILE A N 1
ATOM 1007 C CA . ILE A 1 131 ? -14.922 -12.055 -0.693 1 97.94 131 ILE A CA 1
ATOM 1008 C C . ILE A 1 131 ? -16.031 -12.93 -0.108 1 97.94 131 ILE A C 1
ATOM 1010 O O . ILE A 1 131 ? -16.922 -13.367 -0.83 1 97.94 131 ILE A O 1
ATOM 1014 N N . THR A 1 132 ? -15.773 -13.195 1.066 1 92.06 132 THR A N 1
ATOM 1015 C CA . THR A 1 132 ? -16.844 -13.906 1.768 1 92.06 132 THR A CA 1
ATOM 1016 C C . THR A 1 132 ? -17.812 -12.922 2.412 1 92.06 132 THR A C 1
ATOM 1018 O O . THR A 1 132 ? -17.406 -11.875 2.908 1 92.06 132 THR A O 1
ATOM 1021 N N . GLU A 1 133 ? -19.109 -12.883 2.135 1 75.5 133 GLU A N 1
ATOM 1022 C CA . GLU A 1 133 ? -20.172 -12.047 2.705 1 75.5 133 GLU A CA 1
ATOM 1023 C C . GLU A 1 133 ? -20.359 -12.344 4.191 1 75.5 133 GLU A C 1
ATOM 1025 O O . GLU A 1 133 ? -20.078 -13.453 4.648 1 75.5 133 GLU A O 1
ATOM 1030 N N . MET B 1 1 ? -19.375 78 28.922 1 28.27 1 MET B N 1
ATOM 1031 C CA . MET B 1 1 ? -19.625 76.875 29.797 1 28.27 1 MET B CA 1
ATOM 1032 C C . MET B 1 1 ? -20.672 75.938 29.188 1 28.27 1 MET B C 1
ATOM 1034 O O . MET B 1 1 ? -21.562 75.438 29.906 1 28.27 1 MET B O 1
ATOM 1038 N N . GLY B 1 2 ? -20.828 76.062 27.812 1 30.03 2 GLY B N 1
ATOM 1039 C CA . GLY B 1 2 ? -21.844 75.438 26.953 1 30.03 2 GLY B CA 1
ATOM 1040 C C . GLY B 1 2 ? -21.844 73.938 26.969 1 30.03 2 GLY B C 1
ATOM 1041 O O . GLY B 1 2 ? -20.781 73.312 26.906 1 30.03 2 GLY B O 1
ATOM 1042 N N . ASP B 1 3 ? -22.844 73.312 27.625 1 32.31 3 ASP B N 1
ATOM 1043 C CA . ASP B 1 3 ? -23.234 71.938 28.016 1 32.31 3 ASP B CA 1
ATOM 1044 C C . ASP B 1 3 ? -23.5 71.062 26.781 1 32.31 3 ASP B C 1
ATOM 1046 O O . ASP B 1 3 ? -24.469 71.312 26.062 1 32.31 3 ASP B O 1
ATOM 1050 N N . VAL B 1 4 ? -22.5 70.938 25.875 1 38 4 VAL B N 1
ATOM 1051 C CA . VAL B 1 4 ? -22.656 70.125 24.656 1 38 4 VAL B CA 1
ATOM 1052 C C . VAL B 1 4 ? -23.125 68.75 25.031 1 38 4 VAL B C 1
ATOM 1054 O O . VAL B 1 4 ? -22.516 68.062 25.859 1 38 4 VAL B O 1
ATOM 1057 N N . GLY B 1 5 ? -24.484 68.562 25.156 1 30.78 5 GLY B N 1
ATOM 1058 C CA . GLY B 1 5 ? -25.25 67.312 25.406 1 30.78 5 GLY B CA 1
ATOM 1059 C C . GLY B 1 5 ? -24.906 66.188 24.438 1 30.78 5 GLY B C 1
ATOM 1060 O O . GLY B 1 5 ? -25.047 66.375 23.219 1 30.78 5 GLY B O 1
ATOM 1061 N N . ASP B 1 6 ? -23.797 65.375 24.672 1 33.5 6 ASP B N 1
ATOM 1062 C CA . ASP B 1 6 ? -23.203 64.25 23.922 1 33.5 6 ASP B CA 1
ATOM 1063 C C . ASP B 1 6 ? -24.203 63.156 23.719 1 33.5 6 ASP B C 1
ATOM 1065 O O . ASP B 1 6 ? -24.688 62.562 24.688 1 33.5 6 ASP B O 1
ATOM 1069 N N . ASP B 1 7 ? -25.219 63.375 22.844 1 31.47 7 ASP B N 1
ATOM 1070 C CA . ASP B 1 7 ? -26.25 62.375 22.547 1 31.47 7 ASP B CA 1
ATOM 1071 C C . ASP B 1 7 ? -25.609 61.062 22.125 1 31.47 7 ASP B C 1
ATOM 1073 O O . ASP B 1 7 ? -24.875 61 21.141 1 31.47 7 ASP B O 1
ATOM 1077 N N . PHE B 1 8 ? -25.156 60.094 23.031 1 33.28 8 PHE B N 1
ATOM 1078 C CA . PHE B 1 8 ? -24.625 58.75 22.891 1 33.28 8 PHE B CA 1
ATOM 1079 C C . PHE B 1 8 ? -25.641 57.844 22.203 1 33.28 8 PHE B C 1
ATOM 1081 O O . PHE B 1 8 ? -26.656 57.469 22.797 1 33.28 8 PHE B O 1
ATOM 1088 N N . THR B 1 9 ? -26.047 58.125 20.906 1 31.36 9 THR B N 1
ATOM 1089 C CA . THR B 1 9 ? -26.984 57.219 20.25 1 31.36 9 THR B CA 1
ATOM 1090 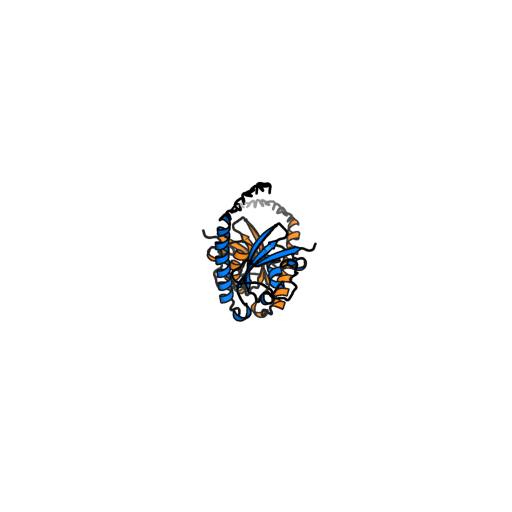C C . THR B 1 9 ? -26.453 55.781 20.297 1 31.36 9 THR B C 1
ATOM 1092 O O . THR B 1 9 ? -25.375 55.5 19.781 1 31.36 9 THR B O 1
ATOM 1095 N N . ASP B 1 10 ? -26.719 55 21.359 1 31.02 10 ASP B N 1
ATOM 1096 C CA . ASP B 1 10 ? -26.438 53.594 21.625 1 31.02 10 ASP B CA 1
ATOM 1097 C C . ASP B 1 10 ? -27.016 52.688 20.531 1 31.02 10 ASP B C 1
ATOM 1099 O O . ASP B 1 10 ? -28.234 52.531 20.438 1 31.02 10 ASP B O 1
ATOM 1103 N N . SER B 1 11 ? -26.719 52.906 19.188 1 29.88 11 SER B N 1
ATOM 1104 C CA . SER B 1 11 ? -27.266 52 18.172 1 29.88 11 SER B CA 1
ATOM 1105 C C . SER B 1 11 ? -26.969 50.562 18.5 1 29.88 11 SER B C 1
ATOM 1107 O O . SER B 1 11 ? -25.812 50.125 18.5 1 29.88 11 SER B O 1
ATOM 1109 N N . ALA B 1 12 ? -27.734 49.875 19.391 1 33.62 12 ALA B N 1
ATOM 1110 C CA . ALA B 1 12 ? -27.766 48.469 19.766 1 33.62 12 ALA B CA 1
ATOM 1111 C C . ALA B 1 12 ? -27.859 47.562 18.531 1 33.62 12 ALA B C 1
ATOM 1113 O O . ALA B 1 12 ? -28.875 47.562 17.844 1 33.62 12 ALA B O 1
ATOM 1114 N N . GLU B 1 13 ? -26.781 47.531 17.656 1 34.66 13 GLU B N 1
ATOM 1115 C CA . GLU B 1 13 ? -26.766 46.594 16.547 1 34.66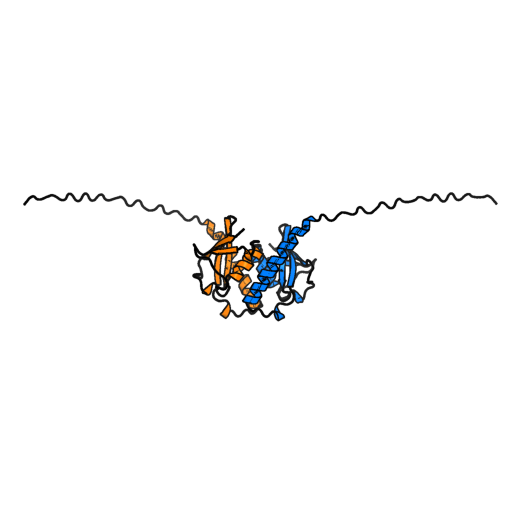 13 GLU B CA 1
ATOM 1116 C C . GLU B 1 13 ? -27.141 45.188 17 1 34.66 13 GLU B C 1
ATOM 1118 O O . GLU B 1 13 ? -26.641 44.688 18.016 1 34.66 13 GLU B O 1
ATOM 1123 N N . GLU B 1 14 ? -28.344 44.688 16.641 1 34.62 14 GLU B N 1
ATOM 1124 C CA . GLU B 1 14 ? -28.922 43.344 16.812 1 34.62 14 GLU B CA 1
ATOM 1125 C C . GLU B 1 14 ? -27.984 42.281 16.297 1 34.62 14 GLU B C 1
ATOM 1127 O O . GLU B 1 14 ? -27.578 42.281 15.133 1 34.62 14 GLU B O 1
ATOM 1132 N N . TRP B 1 15 ? -27.078 41.688 17.125 1 36.5 15 TRP B N 1
ATOM 1133 C CA . TRP B 1 15 ? -26.234 40.531 16.922 1 36.5 15 TRP B CA 1
ATOM 1134 C C . TRP B 1 15 ? -27.047 39.344 16.391 1 36.5 15 TRP B C 1
ATOM 1136 O O . TRP B 1 15 ? -27.938 38.844 17.062 1 36.5 15 TRP B O 1
ATOM 1146 N N . GLU B 1 16 ? -27.484 39.438 15.086 1 36.22 16 GLU B N 1
ATOM 1147 C CA . GLU B 1 16 ? -28.141 38.25 14.539 1 36.22 16 GLU B CA 1
ATOM 1148 C C . GLU B 1 16 ? -27.359 36.969 14.867 1 36.22 16 GLU B C 1
ATOM 1150 O O . GLU B 1 16 ? -26.125 36.969 14.805 1 36.22 16 GLU B O 1
ATOM 1155 N N . ALA B 1 17 ? -28 36.031 15.594 1 36.28 17 ALA B N 1
ATOM 1156 C CA . ALA B 1 17 ? -27.594 34.688 16.031 1 36.28 17 ALA B CA 1
ATOM 1157 C C . ALA B 1 17 ? -27.062 33.875 14.852 1 36.28 17 ALA B C 1
ATOM 1159 O O . ALA B 1 17 ? -27.641 33.875 13.766 1 36.28 17 ALA B O 1
ATOM 1160 N N . PRO B 1 18 ? -25.734 33.562 14.852 1 35.19 18 PRO B N 1
ATOM 1161 C CA . PRO B 1 18 ? -25.172 32.719 13.797 1 35.19 18 PRO B CA 1
ATOM 1162 C C . PRO B 1 18 ? -26 31.453 13.547 1 35.19 18 PRO B C 1
ATOM 1164 O O . PRO B 1 18 ? -26.688 30.969 14.461 1 35.19 18 PRO B O 1
ATOM 1167 N N . VAL B 1 19 ? -26.578 31.281 12.352 1 34.34 19 VAL B N 1
ATOM 1168 C CA . VAL B 1 19 ? -27.297 30.109 11.859 1 34.34 19 VAL B CA 1
ATOM 1169 C C . VAL B 1 19 ? -26.469 28.859 12.125 1 34.34 19 VAL B C 1
ATOM 1171 O O . VAL B 1 19 ? -25.266 28.812 11.836 1 34.34 19 VAL B O 1
ATOM 1174 N N . ASN B 1 20 ? -26.781 28.125 13.172 1 34.56 20 ASN B N 1
ATOM 1175 C CA . ASN B 1 20 ? -26.297 26.766 13.453 1 34.56 20 ASN B CA 1
ATOM 1176 C C . ASN B 1 20 ? -26.406 25.875 12.227 1 34.56 20 ASN B C 1
ATOM 1178 O O . ASN B 1 20 ? -27.516 25.562 11.773 1 34.56 20 ASN B O 1
ATOM 1182 N N . VAL B 1 21 ? -25.578 26.016 11.25 1 33.78 21 VAL B N 1
ATOM 1183 C CA . VAL B 1 21 ? -25.547 24.984 10.227 1 33.78 21 VAL B CA 1
ATOM 1184 C C . VAL B 1 21 ? -25.438 23.609 10.883 1 33.78 21 VAL B C 1
ATOM 1186 O O . VAL B 1 21 ? -24.5 23.344 11.625 1 33.78 21 VAL B O 1
ATOM 1189 N N . THR B 1 22 ? -26.5 22.953 11.156 1 33.25 22 THR B N 1
ATOM 1190 C CA . THR B 1 22 ? -26.547 21.562 11.562 1 33.25 22 THR B CA 1
ATOM 1191 C C . THR B 1 22 ? -25.734 20.688 10.609 1 33.25 22 THR B C 1
ATOM 1193 O O . THR B 1 22 ? -25.875 20.781 9.391 1 33.25 22 THR B O 1
ATOM 1196 N N . ALA B 1 23 ? -24.484 20.422 11 1 34.72 23 ALA B N 1
ATOM 1197 C CA . ALA B 1 23 ? -23.609 19.422 10.375 1 34.72 23 ALA B CA 1
ATOM 1198 C C . ALA B 1 23 ? -24.375 18.125 10.094 1 34.72 23 ALA B C 1
ATOM 1200 O O . ALA B 1 23 ? -25.062 17.594 10.977 1 34.72 23 ALA B O 1
ATOM 1201 N N . ASN B 1 24 ? -24.828 17.938 8.898 1 32.06 24 ASN B N 1
ATOM 1202 C CA . ASN B 1 24 ? -25.422 16.688 8.445 1 32.06 24 ASN B CA 1
ATOM 1203 C C . ASN B 1 24 ? -24.609 15.484 8.898 1 32.06 24 ASN B C 1
ATOM 1205 O O . ASN B 1 24 ? -23.375 15.539 8.898 1 32.06 24 ASN B O 1
ATOM 1209 N N . GLU B 1 25 ? -25.094 14.578 9.688 1 35.66 25 GLU B N 1
ATOM 1210 C CA . GLU B 1 25 ? -24.719 13.281 10.25 1 35.66 25 GLU B CA 1
ATOM 1211 C C . GLU B 1 25 ? -24.172 12.352 9.172 1 35.66 25 GLU B C 1
ATOM 1213 O O . GLU B 1 25 ? -23.984 11.156 9.414 1 35.66 25 GLU B O 1
ATOM 1218 N N . ASP B 1 26 ? -24.203 12.664 7.961 1 37.38 26 ASP B N 1
ATOM 1219 C CA . ASP B 1 26 ? -23.906 11.57 7.051 1 37.38 26 ASP B CA 1
ATOM 1220 C C . ASP B 1 26 ? -22.453 11.094 7.223 1 37.38 26 ASP B C 1
ATOM 1222 O O . ASP B 1 26 ? -22 10.203 6.508 1 37.38 26 ASP B O 1
ATOM 1226 N N . ASP B 1 27 ? -21.625 11.852 7.859 1 37.81 27 ASP B N 1
ATOM 1227 C CA . ASP B 1 27 ? -20.203 11.523 7.746 1 37.81 27 ASP B CA 1
ATOM 1228 C C . ASP B 1 27 ? -19.844 10.305 8.594 1 37.81 27 ASP B C 1
ATOM 1230 O O . ASP B 1 27 ? -18.672 9.969 8.75 1 37.81 27 ASP B O 1
ATOM 1234 N N . ASN B 1 28 ? -20.875 9.773 9.297 1 39.09 28 ASN B N 1
ATOM 1235 C CA . ASN B 1 28 ? -20.453 8.734 10.227 1 39.09 28 ASN B CA 1
ATOM 1236 C C . ASN B 1 28 ? -20.047 7.457 9.492 1 39.09 28 ASN B C 1
ATOM 1238 O O . ASN B 1 28 ? -19.672 6.465 10.117 1 39.09 28 ASN B O 1
ATOM 1242 N N . LYS B 1 29 ? -20.609 7.328 8.336 1 40.34 29 LYS B N 1
ATOM 1243 C CA . LYS B 1 29 ? -20.359 6.023 7.734 1 40.34 29 LYS B CA 1
ATOM 1244 C C . LYS B 1 29 ? -18.859 5.844 7.445 1 40.34 29 LYS B C 1
ATOM 1246 O O . LYS B 1 29 ? -18.406 4.734 7.152 1 40.34 29 LYS B O 1
ATOM 1251 N N . ASN B 1 30 ? -18.141 6.91 7.277 1 41.75 30 ASN B N 1
ATOM 1252 C CA . ASN B 1 30 ? -16.75 6.781 6.871 1 41.75 30 ASN B CA 1
ATOM 1253 C C . ASN B 1 30 ? -15.883 6.242 8 1 41.75 30 ASN B C 1
ATOM 1255 O O . ASN B 1 30 ? -14.703 5.938 7.797 1 41.75 30 ASN B O 1
ATOM 1259 N N . ASN B 1 31 ? -16.453 6.309 9.211 1 43.22 31 ASN B N 1
ATOM 1260 C CA . ASN B 1 31 ? -15.578 5.973 10.32 1 43.22 31 ASN B CA 1
ATOM 1261 C C . ASN B 1 31 ? -15.305 4.473 10.391 1 43.22 31 ASN B C 1
ATOM 1263 O O . ASN B 1 31 ? -14.242 4.047 10.852 1 43.22 31 ASN B O 1
ATOM 1267 N N . LYS B 1 32 ? -16.297 3.701 9.961 1 46.69 32 LYS B N 1
ATOM 1268 C CA . LYS B 1 32 ? -16.094 2.27 10.148 1 46.69 32 LYS B CA 1
ATOM 1269 C C . LYS B 1 32 ? -14.945 1.755 9.281 1 46.69 32 LYS B C 1
ATOM 1271 O O . LYS B 1 32 ? -14.195 0.87 9.695 1 46.69 32 LYS B O 1
ATOM 1276 N N . ASN B 1 33 ? -14.773 2.342 8.125 1 49.19 33 ASN B N 1
ATOM 1277 C CA . ASN B 1 33 ? -13.789 1.801 7.195 1 49.19 33 ASN B CA 1
ATOM 1278 C C . ASN B 1 33 ? -12.359 2.043 7.684 1 49.19 33 ASN B C 1
ATOM 1280 O O . ASN B 1 33 ? -11.469 1.241 7.414 1 49.19 33 ASN B O 1
ATOM 1284 N N . THR B 1 34 ? -12.25 3.086 8.547 1 54.06 34 THR B N 1
ATOM 1285 C CA . THR B 1 34 ? -10.898 3.391 8.992 1 54.06 34 THR B CA 1
ATOM 1286 C C . THR B 1 34 ? -10.43 2.373 10.023 1 54.06 34 THR B C 1
ATOM 1288 O O . THR B 1 34 ? -9.25 2.004 10.055 1 54.06 34 THR B O 1
ATOM 1291 N N . ASN B 1 35 ? -11.367 1.938 10.844 1 54.81 35 ASN B N 1
ATOM 1292 C CA . ASN B 1 35 ? -10.953 1.057 11.93 1 54.81 35 ASN B CA 1
ATOM 1293 C C . ASN B 1 35 ? -10.43 -0.275 11.398 1 54.81 35 ASN B C 1
ATOM 1295 O O . ASN B 1 35 ? -9.438 -0.801 11.898 1 54.81 35 ASN B O 1
ATOM 1299 N N . ALA B 1 36 ? -11.078 -0.769 10.414 1 55.69 36 ALA B N 1
ATOM 1300 C CA . ALA B 1 36 ? -10.664 -2.066 9.883 1 55.69 36 ALA B CA 1
ATOM 1301 C C . ALA B 1 36 ? -9.273 -1.983 9.25 1 55.69 36 ALA B C 1
ATOM 1303 O O . ALA B 1 36 ? -8.445 -2.867 9.453 1 55.69 36 ALA B O 1
ATOM 1304 N N . SER B 1 37 ? -8.969 -0.924 8.531 1 63.44 37 SER B N 1
ATOM 1305 C CA . SER B 1 37 ? -7.676 -0.771 7.879 1 63.44 37 SER B CA 1
ATOM 1306 C C . SER B 1 37 ? -6.547 -0.69 8.898 1 63.44 37 SER B C 1
ATOM 1308 O O . SER B 1 37 ? -5.473 -1.264 8.688 1 63.44 37 SER B O 1
ATOM 1310 N N . ASN B 1 38 ? -6.898 -0.159 10.031 1 66.12 38 ASN B N 1
ATOM 1311 C CA . ASN B 1 38 ? -5.867 -0.051 11.062 1 66.12 38 ASN B CA 1
ATOM 1312 C C . ASN B 1 38 ? -5.488 -1.419 11.617 1 66.12 38 ASN B C 1
ATOM 1314 O O . ASN B 1 38 ? -4.312 -1.682 11.875 1 66.12 38 ASN B O 1
ATOM 1318 N N . LYS B 1 39 ? -6.594 -2.139 11.75 1 69.88 39 LYS B N 1
ATOM 1319 C CA . LYS B 1 39 ? -6.359 -3.443 12.367 1 69.88 39 LYS B CA 1
ATOM 1320 C C . 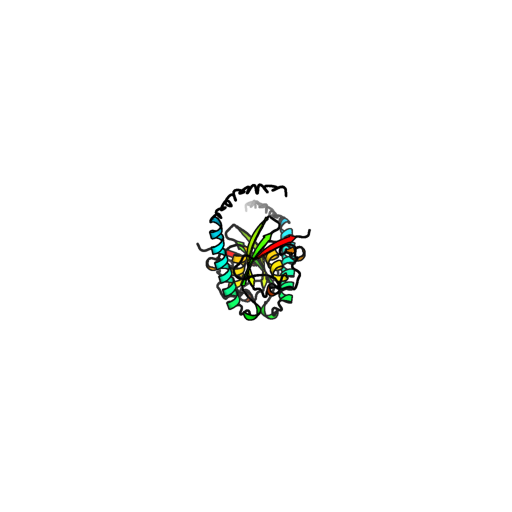LYS B 1 39 ? -5.492 -4.324 11.469 1 69.88 39 LYS B C 1
ATOM 1322 O O . LYS B 1 39 ? -4.578 -4.996 11.953 1 69.88 39 LYS B O 1
ATOM 1327 N N . SER B 1 40 ? -5.762 -4.293 10.18 1 82.25 40 SER B N 1
ATOM 1328 C CA . SER B 1 40 ? -4.977 -5.117 9.266 1 82.25 40 SER B CA 1
ATOM 1329 C C . SER B 1 40 ? -3.518 -4.676 9.242 1 82.25 40 SER B C 1
ATOM 1331 O O . SER B 1 40 ? -2.611 -5.512 9.195 1 82.25 40 SER B O 1
ATOM 1333 N N . LYS B 1 41 ? -3.303 -3.43 9.344 1 77.12 41 LYS B N 1
ATOM 1334 C CA . LYS B 1 41 ? -1.928 -2.938 9.344 1 77.12 41 LYS B CA 1
ATOM 1335 C C . LYS B 1 41 ? -1.194 -3.352 10.617 1 77.12 41 LYS B C 1
ATOM 1337 O O . LYS B 1 41 ? -0.037 -3.773 10.562 1 77.12 41 LYS B O 1
ATOM 1342 N N . GLU B 1 42 ? -1.911 -3.238 11.641 1 74.5 42 GLU B N 1
ATOM 1343 C CA . GLU B 1 42 ? -1.315 -3.652 12.906 1 74.5 42 GLU B CA 1
ATOM 1344 C C . GLU B 1 42 ? -0.995 -5.145 12.906 1 74.5 42 GLU B C 1
ATOM 1346 O O . GLU B 1 42 ? 0.05 -5.559 13.414 1 74.5 42 GLU B O 1
ATOM 1351 N N . LEU B 1 43 ? -1.872 -5.863 12.422 1 76.69 43 LEU B N 1
ATOM 1352 C CA . LEU B 1 43 ? -1.67 -7.305 12.359 1 76.69 43 LEU B CA 1
ATOM 1353 C C . LEU B 1 43 ? -0.476 -7.648 11.477 1 76.69 43 LEU B C 1
ATOM 1355 O O . LEU B 1 43 ? 0.347 -8.492 11.836 1 76.69 43 LEU B O 1
ATOM 1359 N N . VAL B 1 44 ? -0.365 -6.973 10.391 1 79.56 44 VAL B N 1
ATOM 1360 C CA . VAL B 1 44 ? 0.738 -7.223 9.469 1 79.56 44 VAL B CA 1
ATOM 1361 C C . VAL B 1 44 ? 2.059 -6.82 10.117 1 79.56 44 VAL B C 1
ATOM 1363 O O . VAL B 1 44 ? 3.062 -7.527 9.992 1 79.56 44 VAL B O 1
ATOM 1366 N N . GLU B 1 45 ? 1.997 -5.738 10.711 1 74.19 45 GLU B N 1
ATOM 1367 C CA . GLU B 1 45 ? 3.199 -5.277 11.398 1 74.19 45 GLU B CA 1
ATOM 1368 C C . GLU B 1 45 ? 3.654 -6.285 12.445 1 74.19 45 GLU B C 1
ATOM 1370 O O . GLU B 1 45 ? 4.855 -6.527 12.602 1 74.19 45 GLU B O 1
ATOM 1375 N N . GLN B 1 46 ? 2.719 -6.766 13.164 1 71.06 46 GLN B N 1
ATOM 1376 C CA . GLN B 1 46 ? 3.031 -7.766 14.18 1 71.06 46 GLN B CA 1
ATOM 1377 C C . GLN B 1 46 ? 3.609 -9.031 13.547 1 71.06 46 GLN B C 1
ATOM 1379 O O . GLN B 1 46 ? 4.555 -9.617 14.07 1 71.06 46 GLN B O 1
ATOM 1384 N N . LEU B 1 47 ? 3.068 -9.25 12.445 1 72.75 47 LEU B N 1
ATOM 1385 C CA . LEU B 1 47 ? 3.49 -10.469 11.758 1 72.75 47 LEU B CA 1
ATOM 1386 C C . LEU B 1 47 ? 4.875 -10.297 11.148 1 72.75 47 LEU B C 1
ATOM 1388 O O . LEU B 1 47 ? 5.676 -11.234 11.133 1 72.75 47 LEU B O 1
ATOM 1392 N N . LEU B 1 48 ? 5.133 -9.062 10.758 1 70.56 48 LEU B N 1
ATOM 1393 C CA . LEU B 1 48 ? 6.395 -8.805 10.078 1 70.56 48 LEU B CA 1
ATOM 1394 C C . LEU B 1 48 ? 7.477 -8.398 11.07 1 70.56 48 LEU B C 1
ATOM 1396 O O . LEU B 1 48 ? 8.664 -8.398 10.734 1 70.56 48 LEU B O 1
ATOM 1400 N N . GLY B 1 49 ? 7.07 -8.242 12.312 1 63.62 49 GLY B N 1
ATOM 1401 C CA . GLY B 1 49 ? 8.031 -7.906 13.352 1 63.62 49 GLY B CA 1
ATOM 1402 C C . GLY B 1 49 ? 8.625 -6.52 13.188 1 63.62 49 GLY B C 1
ATOM 1403 O O . GLY B 1 49 ? 9.789 -6.289 13.523 1 63.62 49 GLY B O 1
ATOM 1404 N N . GLU B 1 50 ? 7.93 -5.695 12.547 1 60 50 GLU B N 1
ATOM 1405 C CA . GLU B 1 50 ? 8.484 -4.352 12.422 1 60 50 GLU B CA 1
ATOM 1406 C C . GLU B 1 50 ? 8.648 -3.699 13.797 1 60 50 GLU B C 1
ATOM 1408 O O . GLU B 1 50 ? 7.812 -3.885 14.68 1 60 50 GLU B O 1
ATOM 1413 N N . ASP B 1 51 ? 9.945 -3.236 13.969 1 62.16 51 ASP B N 1
ATOM 1414 C CA . ASP B 1 51 ? 10.227 -2.561 15.234 1 62.16 51 ASP B CA 1
ATOM 1415 C C . ASP B 1 51 ? 9.266 -1.394 15.453 1 62.16 51 ASP B C 1
ATOM 1417 O O . ASP B 1 51 ? 9.289 -0.414 14.703 1 62.16 51 ASP B O 1
ATOM 1421 N N . ARG B 1 52 ? 8.297 -1.538 16.359 1 62.41 52 ARG B N 1
ATOM 1422 C CA . ARG B 1 52 ? 7.238 -0.594 16.688 1 62.41 52 ARG B CA 1
ATOM 1423 C C . ARG B 1 52 ? 7.816 0.75 17.125 1 62.41 52 ARG B C 1
ATOM 1425 O O . ARG B 1 52 ? 7.254 1.802 16.812 1 62.41 52 ARG B O 1
ATOM 1432 N N . GLU B 1 53 ? 8.977 0.656 17.734 1 67.06 53 GLU B N 1
ATOM 1433 C CA . GLU B 1 53 ? 9.531 1.902 18.25 1 67.06 53 GLU B CA 1
ATOM 1434 C C . GLU B 1 53 ? 9.922 2.842 17.109 1 67.06 53 GLU B C 1
ATOM 1436 O O . GLU B 1 53 ? 9.742 4.059 17.219 1 67.06 53 GLU B O 1
ATOM 1441 N N . LEU B 1 54 ? 10.25 2.361 16.062 1 73.62 54 LEU B N 1
ATOM 1442 C CA . LEU B 1 54 ? 10.695 3.162 14.922 1 73.62 54 LEU B CA 1
ATOM 1443 C C . LEU B 1 54 ? 9.508 3.562 14.047 1 73.62 54 LEU B C 1
ATOM 1445 O O . LEU B 1 54 ? 9.594 4.531 13.289 1 73.62 54 LEU B O 1
ATOM 1449 N N . ALA B 1 55 ? 8.445 2.934 14.203 1 82.5 55 ALA B N 1
ATOM 1450 C CA . ALA B 1 55 ? 7.305 3.193 13.328 1 82.5 55 ALA B CA 1
ATOM 1451 C C . ALA B 1 55 ? 6.586 4.477 13.727 1 82.5 55 ALA B C 1
ATOM 1453 O O . ALA B 1 55 ? 5.926 5.113 12.906 1 82.5 55 ALA B O 1
ATOM 1454 N N . GLY B 1 56 ? 6.812 5.004 15.016 1 90.56 56 GLY B N 1
ATOM 1455 C CA . GLY B 1 56 ? 6.117 6.199 15.477 1 90.56 56 GLY B CA 1
ATOM 1456 C C . GLY B 1 56 ? 4.648 5.961 15.766 1 90.56 56 GLY B C 1
ATOM 1457 O O . GLY B 1 56 ? 4.25 4.844 16.109 1 90.56 56 GLY B O 1
ATOM 1458 N N . GLU B 1 57 ? 3.846 7.086 15.844 1 93.62 57 GLU B N 1
ATOM 1459 C CA . GLU B 1 57 ? 2.414 7.039 16.125 1 93.62 57 GLU B CA 1
ATOM 1460 C C . GLU B 1 57 ? 1.609 6.855 14.836 1 93.62 57 GLU B C 1
ATOM 1462 O O . GLU B 1 57 ? 2.053 7.254 13.758 1 93.62 57 GLU B O 1
ATOM 1467 N N . MET B 1 58 ? 0.46 6.195 15 1 93.81 58 MET B N 1
ATOM 1468 C CA . MET B 1 58 ? -0.436 6.039 13.859 1 93.81 58 MET B CA 1
ATOM 1469 C C . MET B 1 58 ? -1.293 7.285 13.664 1 93.81 58 MET B C 1
ATOM 1471 O O . MET B 1 58 ? -1.94 7.754 14.602 1 93.81 58 MET B O 1
ATOM 1475 N N . VAL B 1 59 ? -1.319 7.863 12.438 1 97.38 59 VAL B N 1
ATOM 1476 C CA . VAL B 1 59 ? -2.1 9.055 12.117 1 97.38 59 VAL B CA 1
ATOM 1477 C C . VAL B 1 59 ? -2.979 8.789 10.906 1 97.38 59 VAL B C 1
ATOM 1479 O O . VAL B 1 59 ? -2.623 7.984 10.039 1 97.38 59 VAL B O 1
ATOM 1482 N N . ARG B 1 60 ? -4.074 9.414 10.875 1 98.38 60 ARG B N 1
ATOM 1483 C CA . ARG B 1 60 ? -4.98 9.352 9.734 1 98.38 60 ARG B CA 1
ATOM 1484 C C . ARG B 1 60 ? -4.672 10.461 8.727 1 98.38 60 ARG B C 1
ATOM 1486 O O . ARG B 1 60 ? -4.664 11.641 9.078 1 98.38 60 ARG B O 1
ATOM 1493 N N . VAL B 1 61 ? -4.387 10.133 7.531 1 98.69 61 VAL B N 1
ATOM 1494 C CA . VAL B 1 61 ? -4.074 11.094 6.48 1 98.69 61 VAL B CA 1
ATOM 1495 C C . VAL B 1 61 ? -5.176 11.086 5.426 1 98.69 61 VAL B C 1
ATOM 1497 O O . VAL B 1 61 ? -5.57 10.023 4.938 1 98.69 61 VAL B O 1
ATOM 1500 N N . VAL B 1 62 ? -5.777 12.211 5.129 1 98.81 62 VAL B N 1
ATOM 1501 C CA . VAL B 1 62 ? -6.738 12.398 4.047 1 98.81 62 VAL B CA 1
ATOM 1502 C C . VAL B 1 62 ? -6.039 13.016 2.838 1 98.81 62 VAL B C 1
ATOM 1504 O O . VAL B 1 62 ? -5.641 14.18 2.871 1 98.81 62 VAL B O 1
ATOM 1507 N N . PHE B 1 63 ? -5.867 12.234 1.816 1 98.88 63 PHE B N 1
ATOM 1508 C CA . PHE B 1 63 ? -5.266 12.727 0.581 1 98.88 63 PHE B CA 1
ATOM 1509 C C . PHE B 1 63 ? -6.328 13.32 -0.337 1 98.88 63 PHE B C 1
ATOM 1511 O O . PHE B 1 63 ? -7.309 12.656 -0.677 1 98.88 63 PHE B O 1
ATOM 1518 N N . HIS B 1 64 ? -6.156 14.539 -0.686 1 98.88 64 HIS B N 1
ATOM 1519 C CA . HIS B 1 64 ? -6.965 15.172 -1.723 1 98.88 64 HIS B CA 1
ATOM 1520 C C . HIS B 1 64 ? -6.305 15.039 -3.092 1 98.88 64 HIS B C 1
ATOM 1522 O O . HIS B 1 64 ? -5.289 15.688 -3.359 1 98.88 64 HIS B O 1
ATOM 1528 N N . LEU B 1 65 ? -6.875 14.219 -3.926 1 98.75 65 LEU B N 1
ATOM 1529 C CA . LEU B 1 65 ? -6.254 13.82 -5.188 1 98.75 65 LEU B CA 1
ATOM 1530 C C . LEU B 1 65 ? -6.559 14.844 -6.281 1 98.75 65 LEU B C 1
ATOM 1532 O O . LEU B 1 65 ? -7.52 15.602 -6.176 1 98.75 65 LEU B O 1
ATOM 1536 N N . PRO B 1 66 ? -5.82 14.844 -7.332 1 98.12 66 PRO B N 1
ATOM 1537 C CA . PRO B 1 66 ? -5.984 15.844 -8.391 1 98.12 66 PRO B CA 1
ATOM 1538 C C . PRO B 1 66 ? -7.297 15.68 -9.156 1 98.12 66 PRO B C 1
ATOM 1540 O O . PRO B 1 66 ? -7.777 16.641 -9.773 1 98.12 66 PRO B O 1
ATOM 1543 N N . ASP B 1 67 ? -7.867 14.523 -9.062 1 97.06 67 ASP B N 1
ATOM 1544 C CA . ASP B 1 67 ? -9.102 14.281 -9.797 1 97.06 67 ASP B CA 1
ATOM 1545 C C . ASP B 1 67 ? -10.32 14.672 -8.969 1 97.06 67 ASP B C 1
ATOM 1547 O O . ASP B 1 67 ? -11.461 14.445 -9.391 1 97.06 67 ASP B O 1
ATOM 1551 N N . GLY B 1 68 ? -10.141 15.188 -7.867 1 97.94 68 GLY B N 1
ATOM 1552 C CA . GLY B 1 68 ? -11.219 15.68 -7.027 1 97.94 68 GLY B CA 1
ATOM 1553 C C . GLY B 1 68 ? -11.617 14.695 -5.938 1 97.94 68 GLY B C 1
ATOM 1554 O O . GLY B 1 68 ? -12.336 15.055 -5.004 1 97.94 68 GLY B O 1
ATOM 1555 N N . ARG B 1 69 ? -11.086 13.438 -6.008 1 97.81 69 ARG B N 1
ATOM 1556 C CA . ARG B 1 69 ? -11.383 12.445 -4.98 1 97.81 69 ARG B CA 1
ATOM 1557 C C . ARG B 1 69 ? -10.531 12.664 -3.738 1 97.81 69 ARG B C 1
ATOM 1559 O O . ARG B 1 69 ? -9.469 13.281 -3.812 1 97.81 69 ARG B O 1
ATOM 1566 N N . SER B 1 70 ? -11.133 12.234 -2.586 1 98.56 70 SER B N 1
ATOM 1567 C CA . SER B 1 70 ? -10.359 12.125 -1.355 1 98.56 70 SER B CA 1
ATOM 1568 C C . SER B 1 70 ? -10.289 10.68 -0.87 1 98.56 70 SER B C 1
ATOM 1570 O O . SER B 1 70 ? -11.289 9.961 -0.921 1 98.56 70 SER B O 1
ATOM 1572 N N . VAL B 1 71 ? -9.133 10.32 -0.426 1 97.94 71 VAL B N 1
ATOM 1573 C CA . VAL B 1 71 ? -8.953 8.992 0.151 1 97.94 71 VAL B CA 1
ATOM 1574 C C . VAL B 1 71 ? -8.266 9.109 1.507 1 97.94 71 VAL B C 1
ATOM 1576 O O . VAL B 1 71 ? -7.348 9.914 1.678 1 97.94 71 VAL B O 1
ATOM 1579 N N . THR B 1 72 ? -8.75 8.32 2.461 1 98.12 72 THR B N 1
ATOM 1580 C CA . THR B 1 72 ? -8.195 8.32 3.809 1 98.12 72 THR B CA 1
ATOM 1581 C C . THR B 1 72 ? -7.418 7.035 4.074 1 98.12 72 THR B C 1
ATOM 1583 O O . THR B 1 72 ? -7.91 5.938 3.793 1 98.12 72 THR B O 1
ATOM 1586 N N . ARG B 1 73 ? -6.211 7.18 4.555 1 97.38 73 ARG B N 1
ATOM 1587 C CA . ARG B 1 73 ? -5.387 6.035 4.938 1 97.38 73 ARG B CA 1
ATOM 1588 C C . ARG B 1 73 ? -4.645 6.309 6.242 1 97.38 73 ARG B C 1
ATOM 1590 O O . ARG B 1 73 ? -4.414 7.465 6.602 1 97.38 73 ARG B O 1
ATOM 1597 N N . GLU B 1 74 ? -4.273 5.238 6.941 1 94.69 74 GLU B N 1
ATOM 1598 C CA . GLU B 1 74 ? -3.498 5.328 8.18 1 94.69 74 GLU B CA 1
ATOM 1599 C C . GLU B 1 74 ? -2.008 5.133 7.906 1 94.69 74 GLU B C 1
ATOM 1601 O O . GLU B 1 74 ? -1.622 4.27 7.121 1 94.69 74 GLU B O 1
ATOM 1606 N N . HIS B 1 75 ? -1.234 5.988 8.539 1 95.31 75 HIS B N 1
ATOM 1607 C CA . HIS B 1 75 ? 0.214 5.934 8.383 1 95.31 75 HIS B CA 1
ATOM 1608 C C . HIS B 1 75 ? 0.92 6.102 9.719 1 95.31 75 HIS B C 1
ATOM 1610 O O . HIS B 1 75 ? 0.416 6.789 10.609 1 95.31 75 HIS B O 1
ATOM 1616 N N . PHE B 1 76 ? 2.047 5.457 9.781 1 91.94 76 PHE B N 1
ATOM 1617 C CA . PHE B 1 76 ? 2.916 5.711 10.93 1 91.94 76 PHE B CA 1
ATOM 1618 C C . PHE B 1 76 ? 3.762 6.957 10.695 1 91.94 76 PHE B C 1
ATOM 1620 O O . PHE B 1 76 ? 4.234 7.199 9.586 1 91.94 76 PHE B O 1
ATOM 1627 N N . THR B 1 77 ? 4.031 7.645 11.828 1 95.25 77 THR B N 1
ATOM 1628 C CA . THR B 1 77 ? 4.715 8.93 11.688 1 95.25 77 THR B CA 1
ATOM 1629 C C . THR B 1 77 ? 6.184 8.719 11.336 1 95.25 77 THR B C 1
ATOM 1631 O O . THR B 1 77 ? 6.852 9.648 10.867 1 95.25 77 THR B O 1
ATOM 1634 N N . GLY B 1 78 ? 6.648 7.59 11.539 1 90.88 78 GLY B N 1
ATOM 1635 C CA . GLY B 1 78 ? 8.016 7.297 11.141 1 90.88 78 GLY B CA 1
ATOM 1636 C C . GLY B 1 78 ? 8.18 7.148 9.641 1 90.88 78 GLY B C 1
ATOM 1637 O O . GLY B 1 78 ? 9.305 7.148 9.133 1 90.88 78 GLY B O 1
ATOM 1638 N N . GLU B 1 79 ? 7.117 7.094 8.883 1 91.88 79 GLU B N 1
ATOM 1639 C CA . GLU B 1 79 ? 7.188 6.961 7.434 1 91.88 79 GLU B CA 1
ATOM 1640 C C . GLU B 1 79 ? 7.621 8.266 6.777 1 91.88 79 GLU B C 1
ATOM 1642 O O . GLU B 1 79 ? 7.27 9.352 7.246 1 91.88 79 GLU B O 1
ATOM 1647 N N . THR B 1 80 ? 8.344 8.133 5.695 1 92.88 80 THR B N 1
ATOM 1648 C CA . THR B 1 80 ? 8.797 9.305 4.949 1 92.88 80 THR B CA 1
ATOM 1649 C C . THR B 1 80 ? 7.762 9.711 3.904 1 92.88 80 THR B C 1
ATOM 1651 O O . THR B 1 80 ? 6.844 8.945 3.6 1 92.88 80 THR B O 1
ATOM 1654 N N . ILE B 1 81 ? 7.996 10.883 3.359 1 96.31 81 ILE B N 1
ATOM 1655 C CA . ILE B 1 81 ? 7.16 11.383 2.277 1 96.31 81 ILE B CA 1
ATOM 1656 C C . ILE B 1 81 ? 7.277 10.469 1.063 1 96.31 81 ILE B C 1
ATOM 1658 O O . ILE B 1 81 ? 6.293 10.227 0.361 1 96.31 81 ILE B O 1
ATOM 1662 N N . ALA B 1 82 ? 8.477 9.938 0.881 1 94.44 82 ALA B N 1
ATOM 1663 C CA . ALA B 1 82 ? 8.695 9 -0.218 1 94.44 82 ALA B CA 1
ATOM 1664 C C . ALA B 1 82 ? 7.746 7.809 -0.119 1 94.44 82 ALA B C 1
ATOM 1666 O O . ALA B 1 82 ? 7.223 7.336 -1.131 1 94.44 82 ALA B O 1
ATOM 1667 N N . CYS B 1 83 ? 7.469 7.297 1.043 1 92.69 83 CYS B N 1
ATOM 1668 C CA . CYS B 1 83 ? 6.574 6.168 1.258 1 92.69 83 CYS B CA 1
ATOM 1669 C C . CYS B 1 83 ? 5.145 6.52 0.872 1 92.69 83 CYS B C 1
ATOM 1671 O O . CYS B 1 83 ? 4.453 5.719 0.239 1 92.69 83 CYS B O 1
ATOM 1673 N N . LEU B 1 84 ? 4.746 7.68 1.208 1 96.94 84 LEU B N 1
ATOM 1674 C CA . LEU B 1 84 ? 3.398 8.117 0.861 1 96.94 84 LEU B CA 1
ATOM 1675 C C . LEU B 1 84 ? 3.229 8.211 -0.652 1 96.94 84 LEU B C 1
ATOM 1677 O O . LEU B 1 84 ? 2.227 7.746 -1.198 1 96.94 84 LEU B O 1
ATOM 1681 N N . LYS B 1 85 ? 4.234 8.789 -1.271 1 97.25 85 LYS B N 1
ATOM 1682 C CA . LYS B 1 85 ? 4.172 8.914 -2.725 1 97.25 85 LYS B CA 1
ATOM 1683 C C . LYS B 1 85 ? 4.145 7.539 -3.393 1 97.25 85 LYS B C 1
ATOM 1685 O O . LYS B 1 85 ? 3.428 7.336 -4.375 1 97.25 85 LYS B O 1
ATOM 1690 N N . ALA B 1 86 ? 4.914 6.66 -2.889 1 94.69 86 ALA B N 1
ATOM 1691 C CA . ALA B 1 86 ? 4.934 5.305 -3.434 1 94.69 86 ALA B CA 1
ATOM 1692 C C . ALA B 1 86 ? 3.566 4.637 -3.295 1 94.69 86 ALA B C 1
ATOM 1694 O O . ALA B 1 86 ? 3.109 3.951 -4.211 1 94.69 86 ALA B O 1
ATOM 1695 N N . GLN B 1 87 ? 2.947 4.84 -2.152 1 95.62 87 GLN B N 1
ATOM 1696 C CA . GLN B 1 87 ? 1.621 4.266 -1.94 1 95.62 87 GLN B CA 1
ATOM 1697 C C . GLN B 1 87 ? 0.6 4.875 -2.898 1 95.62 87 GLN B C 1
ATOM 1699 O O . GLN B 1 87 ? -0.251 4.164 -3.438 1 95.62 87 GLN B O 1
ATOM 1704 N N . LEU B 1 88 ? 0.633 6.145 -3.08 1 97.44 88 LEU B N 1
ATOM 1705 C CA . LEU B 1 88 ? -0.264 6.816 -4.012 1 97.44 88 LEU B CA 1
ATOM 1706 C C . LEU B 1 88 ? -0.081 6.273 -5.426 1 97.44 88 LEU B C 1
ATOM 1708 O O . LEU B 1 88 ? -1.055 6.117 -6.168 1 97.44 88 LEU B O 1
ATOM 1712 N N . GLU B 1 89 ? 1.108 6.027 -5.812 1 96.81 89 GLU B N 1
ATOM 1713 C CA . GLU B 1 89 ? 1.355 5.422 -7.117 1 96.81 89 GLU B CA 1
ATOM 1714 C C . GLU B 1 89 ? 0.749 4.027 -7.203 1 96.81 89 GLU B C 1
ATOM 1716 O O . GLU B 1 89 ? 0.054 3.703 -8.172 1 96.81 89 GLU B O 1
ATOM 1721 N N . GLU B 1 90 ? 0.947 3.264 -6.164 1 94.62 90 GLU B N 1
ATOM 1722 C CA . GLU B 1 90 ? 0.49 1.878 -6.141 1 94.62 90 GLU B CA 1
ATOM 1723 C C . GLU B 1 90 ? -1.034 1.801 -6.094 1 94.62 90 GLU B C 1
ATOM 1725 O O . GLU B 1 90 ? -1.644 1.028 -6.836 1 94.62 90 GLU B O 1
ATOM 1730 N N . CYS B 1 91 ? -1.655 2.641 -5.379 1 95.5 91 CYS B N 1
ATOM 1731 C CA . CYS B 1 91 ? -3.084 2.508 -5.117 1 95.5 91 CYS B CA 1
ATOM 1732 C C . CYS B 1 91 ? -3.895 3.396 -6.051 1 95.5 91 CYS B C 1
ATOM 1734 O O . CYS B 1 91 ? -5.016 3.051 -6.426 1 95.5 91 CYS B O 1
ATOM 1736 N N . ASP B 1 92 ? -3.285 4.469 -6.449 1 96.44 92 ASP B N 1
ATOM 1737 C CA . ASP B 1 92 ? -4.105 5.48 -7.109 1 96.44 92 ASP B CA 1
ATOM 1738 C C . ASP B 1 92 ? -3.582 5.785 -8.516 1 96.44 92 ASP B C 1
ATOM 1740 O O . ASP B 1 92 ? -4.184 6.562 -9.25 1 96.44 92 ASP B O 1
ATOM 1744 N N . GLY B 1 93 ? -2.471 5.242 -8.812 1 94.81 93 GLY B N 1
ATOM 1745 C CA . GLY B 1 93 ? -1.948 5.367 -10.164 1 94.81 93 GLY B CA 1
ATOM 1746 C C . GLY B 1 93 ? -1.25 6.691 -10.414 1 94.81 93 GLY B C 1
ATOM 1747 O O . GLY B 1 93 ? -1.065 7.094 -11.57 1 94.81 93 GLY B O 1
ATOM 1748 N N . LEU B 1 94 ? -0.902 7.363 -9.344 1 96.81 94 LEU B N 1
ATOM 1749 C CA . LEU B 1 94 ? -0.203 8.633 -9.469 1 96.81 94 LEU B CA 1
ATOM 1750 C C . LEU B 1 94 ? 1.307 8.43 -9.508 1 96.81 94 LEU B C 1
ATOM 1752 O O . LEU B 1 94 ? 1.896 7.938 -8.547 1 96.81 94 LEU B O 1
ATOM 1756 N N . ALA B 1 95 ? 1.911 8.852 -10.586 1 95.69 95 ALA B N 1
ATOM 1757 C CA . ALA B 1 95 ? 3.332 8.586 -10.781 1 95.69 95 ALA B CA 1
ATOM 1758 C C . ALA B 1 95 ? 4.172 9.203 -9.664 1 95.69 95 ALA B C 1
ATOM 1760 O O . ALA B 1 95 ? 4.07 10.398 -9.398 1 95.69 95 ALA B O 1
ATOM 1761 N N . TYR B 1 96 ? 5 8.469 -9.094 1 94.69 96 TYR B N 1
ATOM 1762 C CA . TYR B 1 96 ? 5.848 8.844 -7.969 1 94.69 96 TYR B CA 1
ATOM 1763 C C . TYR B 1 96 ? 6.652 10.102 -8.281 1 94.69 96 TYR B C 1
ATOM 1765 O O . TYR B 1 96 ? 6.656 11.055 -7.5 1 94.69 96 TYR B O 1
ATOM 1773 N N . ASP B 1 97 ? 7.289 10.141 -9.484 1 94.19 97 ASP B N 1
ATOM 1774 C CA . ASP B 1 97 ? 8.242 11.195 -9.828 1 94.19 97 ASP B CA 1
ATOM 1775 C C . ASP B 1 97 ? 7.516 12.477 -10.234 1 94.19 97 ASP B C 1
ATOM 1777 O O . ASP B 1 97 ? 8.133 13.539 -10.328 1 94.19 97 ASP B O 1
ATOM 1781 N N . LYS B 1 98 ? 6.207 12.414 -10.414 1 97 98 LYS B N 1
ATOM 1782 C CA . LYS B 1 98 ? 5.418 13.562 -10.836 1 97 98 LYS B CA 1
ATOM 1783 C C . LYS B 1 98 ? 4.539 14.078 -9.695 1 97 98 LYS B C 1
ATOM 1785 O O . LYS B 1 98 ? 3.852 15.086 -9.844 1 97 98 LYS B O 1
ATOM 1790 N N . THR B 1 99 ? 4.551 13.367 -8.555 1 97.31 99 THR B N 1
ATOM 1791 C CA . THR B 1 99 ? 3.648 13.656 -7.441 1 97.31 99 THR B CA 1
ATOM 1792 C C . THR B 1 99 ? 4.336 14.539 -6.406 1 97.31 99 THR B C 1
ATOM 1794 O O . THR B 1 99 ? 5.453 14.25 -5.977 1 97.31 99 THR B O 1
ATOM 1797 N N . THR B 1 100 ? 3.727 15.648 -6.027 1 98.19 100 THR B N 1
ATOM 1798 C CA . THR B 1 100 ? 4.141 16.484 -4.906 1 98.19 100 THR B CA 1
ATOM 1799 C C . THR B 1 100 ? 3.021 16.594 -3.877 1 98.19 100 THR B C 1
ATOM 1801 O O . THR B 1 100 ? 1.854 16.766 -4.238 1 98.19 100 THR B O 1
ATOM 1804 N N . LEU B 1 101 ? 3.355 16.516 -2.672 1 98.69 101 LEU B N 1
ATOM 1805 C CA . LEU B 1 101 ? 2.398 16.594 -1.574 1 98.69 101 LEU B CA 1
ATOM 1806 C C . LEU B 1 101 ? 2.5 17.938 -0.863 1 98.69 101 LEU B C 1
ATOM 1808 O O . LEU B 1 101 ? 3.594 18.5 -0.733 1 98.69 101 LEU B O 1
ATOM 1812 N N . PHE B 1 102 ? 1.297 18.375 -0.359 1 98.75 102 PHE B N 1
ATOM 1813 C CA . PHE B 1 102 ? 1.254 19.672 0.305 1 98.75 102 PHE B CA 1
ATOM 1814 C C . PHE B 1 102 ? 0.401 19.609 1.566 1 98.75 102 PHE B C 1
ATOM 1816 O O . PHE B 1 102 ? -0.642 18.953 1.583 1 98.75 102 PHE B O 1
ATOM 1823 N N . ILE B 1 103 ? 0.824 20.297 2.543 1 98.38 103 ILE B N 1
ATOM 1824 C CA . ILE B 1 103 ? -0.03 20.75 3.637 1 98.38 103 ILE B CA 1
ATOM 1825 C C . ILE B 1 103 ? -0.242 22.266 3.541 1 98.38 103 ILE B C 1
ATOM 1827 O O . ILE B 1 103 ? 0.691 23.031 3.748 1 98.38 103 ILE B O 1
ATOM 1831 N N . GLY B 1 104 ? -1.481 22.562 3.256 1 96.75 104 GLY B N 1
ATOM 1832 C CA . GLY B 1 104 ? -1.65 23.953 2.854 1 96.75 104 GLY B CA 1
ATOM 1833 C C . GLY B 1 104 ? -0.813 24.328 1.645 1 96.75 104 GLY B C 1
ATOM 1834 O O . GLY B 1 104 ? -0.89 23.672 0.602 1 96.75 104 GLY B O 1
ATOM 1835 N N . ASP B 1 105 ? 0.035 25.297 1.816 1 95.94 105 ASP B N 1
ATOM 1836 C CA . ASP B 1 105 ? 0.883 25.766 0.724 1 95.94 105 ASP B CA 1
ATOM 1837 C C . ASP B 1 105 ? 2.301 25.219 0.856 1 95.94 105 ASP B C 1
ATOM 1839 O O . ASP B 1 105 ? 3.156 25.469 0.006 1 95.94 105 ASP B O 1
ATOM 1843 N N . ARG B 1 106 ? 2.5 24.438 1.878 1 96.88 106 ARG B N 1
ATOM 1844 C CA . ARG B 1 106 ? 3.836 23.891 2.115 1 96.88 106 ARG B CA 1
ATOM 1845 C C . ARG B 1 106 ? 4.031 22.578 1.382 1 96.88 106 ARG B C 1
ATOM 1847 O O . ARG B 1 106 ? 3.293 21.609 1.613 1 96.88 106 ARG B O 1
ATOM 1854 N N . ALA B 1 107 ? 5.012 22.547 0.556 1 97.62 107 ALA B N 1
ATOM 1855 C CA . ALA B 1 107 ? 5.383 21.297 -0.099 1 97.62 107 ALA B CA 1
ATOM 1856 C C . ALA B 1 107 ? 6.129 20.375 0.864 1 97.62 107 ALA B C 1
ATOM 1858 O O . ALA B 1 107 ? 6.98 20.828 1.633 1 97.62 107 ALA B O 1
ATOM 1859 N N . LEU B 1 108 ? 5.727 19.156 0.782 1 97.56 108 LEU B N 1
ATOM 1860 C CA . LEU B 1 108 ? 6.383 18.156 1.618 1 97.56 108 LEU B CA 1
ATOM 1861 C C . LEU B 1 108 ? 7.539 17.5 0.871 1 97.56 108 LEU B C 1
ATOM 1863 O O . LEU B 1 108 ? 7.32 16.719 -0.06 1 97.56 108 LEU B O 1
ATOM 1867 N N . LEU B 1 109 ? 8.703 17.719 1.297 1 91 109 LEU B N 1
ATOM 1868 C CA . LEU B 1 109 ? 9.891 17.312 0.563 1 91 109 LEU B CA 1
ATOM 1869 C C . LEU B 1 109 ? 10.414 15.969 1.085 1 91 109 LEU B C 1
ATOM 1871 O O . LEU B 1 109 ? 10.352 15.703 2.287 1 91 109 LEU B O 1
ATOM 1875 N N . ASP B 1 110 ? 10.977 15.156 0.243 1 85.19 110 ASP B N 1
ATOM 1876 C CA . ASP B 1 110 ? 11.727 13.961 0.6 1 85.19 110 ASP B CA 1
ATOM 1877 C C . ASP B 1 110 ? 13.141 14.32 1.073 1 85.19 110 ASP B C 1
ATOM 1879 O O . ASP B 1 110 ? 13.75 15.258 0.559 1 85.19 110 ASP B O 1
ATOM 1883 N N . PRO B 1 111 ? 13.711 13.688 2.238 1 85.12 111 PRO B N 1
ATOM 1884 C CA . PRO B 1 111 ? 13.258 12.5 2.957 1 85.12 111 PRO B CA 1
ATOM 1885 C C . PRO B 1 111 ? 12.594 12.828 4.289 1 85.12 111 PRO B C 1
ATOM 1887 O O . PRO B 1 111 ? 12.852 12.164 5.297 1 85.12 111 PRO B O 1
ATOM 1890 N N . LEU B 1 112 ? 11.719 13.891 4.332 1 91.81 112 LEU B N 1
ATOM 1891 C CA . LEU B 1 112 ? 11.055 14.156 5.605 1 91.81 112 LEU B CA 1
ATOM 1892 C C . LEU B 1 112 ? 10.148 13 6 1 91.81 112 LEU B C 1
ATOM 1894 O O . LEU B 1 112 ? 9.531 12.359 5.141 1 91.81 112 LEU B O 1
ATOM 1898 N N . SER B 1 113 ? 10.148 12.742 7.25 1 92.94 113 SER B N 1
ATOM 1899 C CA . SER B 1 113 ? 9.148 11.828 7.785 1 92.94 113 SER B CA 1
ATOM 1900 C C . SER B 1 113 ? 7.938 12.586 8.328 1 92.94 113 SER B C 1
ATOM 1902 O O . SER B 1 113 ? 7.977 13.805 8.469 1 92.94 113 SER B O 1
ATOM 1904 N N . LEU B 1 114 ? 6.914 11.859 8.594 1 96.25 114 LEU B N 1
ATOM 1905 C CA . LEU B 1 114 ? 5.699 12.477 9.109 1 96.25 114 LEU B CA 1
ATOM 1906 C C . LEU B 1 114 ? 5.918 13.008 10.523 1 96.25 114 LEU B C 1
ATOM 1908 O O . LEU B 1 114 ? 5.242 13.945 10.953 1 96.25 114 LEU B O 1
ATOM 1912 N N . ASP B 1 115 ? 6.902 12.422 11.164 1 94.5 115 ASP B N 1
ATOM 1913 C CA . ASP B 1 115 ? 7.234 12.867 12.516 1 94.5 115 ASP B CA 1
ATOM 1914 C C . ASP B 1 115 ? 7.746 14.305 12.508 1 94.5 115 ASP B C 1
ATOM 1916 O O . ASP B 1 115 ? 7.637 15.016 13.508 1 94.5 115 ASP B O 1
ATOM 1920 N N . ASP B 1 116 ? 8.297 14.688 11.477 1 95.75 116 ASP B N 1
ATOM 1921 C CA . ASP B 1 116 ? 8.859 16.031 11.336 1 95.75 116 ASP B CA 1
ATOM 1922 C C . ASP B 1 116 ? 7.777 17.047 10.984 1 95.75 116 ASP B C 1
ATOM 1924 O O . ASP B 1 116 ? 8.047 18.25 10.914 1 95.75 116 ASP B O 1
ATOM 1928 N N . LEU B 1 117 ? 6.629 16.578 10.75 1 97.25 117 LEU B N 1
ATOM 1929 C CA . LEU B 1 117 ? 5.551 17.391 10.219 1 97.25 117 LEU B CA 1
ATOM 1930 C C . LEU B 1 117 ? 4.387 17.469 11.203 1 97.25 117 LEU B C 1
ATOM 1932 O O . LEU B 1 117 ? 4.324 16.688 12.148 1 97.25 117 LEU B O 1
ATOM 1936 N N . PRO B 1 118 ? 3.473 18.453 11.023 1 97.12 118 PRO B N 1
ATOM 1937 C CA . PRO B 1 118 ? 2.414 18.656 12.016 1 97.12 118 PRO B CA 1
ATOM 1938 C C . PRO B 1 118 ? 1.273 17.641 11.875 1 97.12 118 PRO B C 1
ATOM 1940 O O . PRO B 1 118 ? 0.101 18.031 11.898 1 97.12 118 PRO B O 1
ATOM 1943 N N . PHE B 1 119 ? 1.604 16.438 11.773 1 97.5 119 PHE B N 1
ATOM 1944 C CA . PHE B 1 119 ? 0.591 15.383 11.797 1 97.5 119 PHE B CA 1
ATOM 1945 C C . PHE B 1 119 ? 0.188 15.055 13.234 1 97.5 119 PHE B C 1
ATOM 1947 O O . PHE B 1 119 ? 1.042 14.961 14.117 1 97.5 119 PHE B O 1
ATOM 1954 N N . THR B 1 120 ? -1.091 14.945 13.43 1 97.62 120 THR B N 1
ATOM 1955 C CA . THR B 1 120 ? -1.61 14.766 14.781 1 97.62 120 THR B CA 1
ATOM 1956 C C . THR B 1 120 ? -2.492 13.523 14.859 1 97.62 120 THR B C 1
ATOM 1958 O O . THR B 1 120 ? -3.281 13.258 13.953 1 97.62 120 THR B O 1
ATOM 1961 N N . VAL B 1 121 ? -2.354 12.836 15.977 1 97.25 121 VAL B N 1
ATOM 1962 C CA . VAL B 1 121 ? -3.123 11.617 16.219 1 97.25 121 VAL B CA 1
ATOM 1963 C C . VAL B 1 121 ? -4.578 11.984 16.516 1 97.25 121 VAL B C 1
ATOM 1965 O O . VAL B 1 121 ? -4.852 12.93 17.266 1 97.25 121 VAL B O 1
ATOM 1968 N N . GLY B 1 122 ? -5.469 11.164 15.914 1 97.06 122 GLY B N 1
ATOM 1969 C CA . GLY B 1 122 ? -6.867 11.289 16.281 1 97.06 122 GLY B CA 1
ATOM 1970 C C . GLY B 1 122 ? -7.609 12.344 15.484 1 97.06 122 GLY B C 1
ATOM 1971 O O . GLY B 1 122 ? -8.789 12.602 15.727 1 97.06 122 GLY B O 1
ATOM 1972 N N . VAL B 1 123 ? -6.996 13.031 14.57 1 97.88 123 VAL B N 1
ATOM 1973 C CA . VAL B 1 123 ? -7.633 14.016 13.711 1 97.88 123 VAL B CA 1
ATOM 1974 C C . VAL B 1 123 ? -7.336 13.695 12.25 1 97.88 123 VAL B C 1
ATOM 1976 O O . VAL B 1 123 ? -6.484 12.852 11.953 1 97.88 123 VAL B O 1
ATOM 1979 N N . ASP B 1 124 ? -8.156 14.289 11.367 1 98.38 124 ASP B N 1
ATOM 1980 C CA . ASP B 1 124 ? -7.875 14.172 9.938 1 98.38 124 ASP B CA 1
ATOM 1981 C C . ASP B 1 124 ? -6.75 15.109 9.516 1 98.38 124 ASP B C 1
ATOM 1983 O O . ASP B 1 124 ? -6.875 16.328 9.641 1 98.38 124 ASP B O 1
ATOM 1987 N N . ASN B 1 125 ? -5.637 14.578 9.133 1 98.88 125 ASN B N 1
ATOM 1988 C CA . ASN B 1 125 ? -4.543 15.352 8.562 1 98.88 125 ASN B CA 1
ATOM 1989 C C . ASN B 1 125 ? -4.672 15.469 7.043 1 98.88 125 ASN B C 1
ATOM 1991 O O . ASN B 1 125 ? -4.512 14.484 6.324 1 98.88 125 ASN B O 1
ATOM 1995 N N . ASN B 1 126 ? -4.984 16.656 6.547 1 98.88 126 ASN B N 1
ATOM 1996 C CA . ASN B 1 126 ? -5.285 16.859 5.133 1 98.88 126 ASN B CA 1
ATOM 1997 C C . ASN B 1 126 ? -4.02 17.125 4.32 1 98.88 126 ASN B C 1
ATOM 1999 O O . ASN B 1 126 ? -3.246 18.031 4.648 1 98.88 126 ASN B O 1
ATOM 2003 N N . VAL B 1 127 ? -3.838 16.359 3.324 1 98.88 127 VAL B N 1
ATOM 2004 C CA . VAL B 1 127 ? -2.711 16.484 2.406 1 98.88 127 VAL B CA 1
ATOM 2005 C C . VAL B 1 127 ? -3.227 16.656 0.979 1 98.88 127 VAL B C 1
ATOM 2007 O O . VAL B 1 127 ? -4.023 15.844 0.5 1 98.88 127 VAL B O 1
ATOM 2010 N N . THR B 1 128 ? -2.768 17.734 0.342 1 98.88 128 THR B N 1
ATOM 2011 C CA . THR B 1 128 ? -3.123 17.953 -1.056 1 98.88 128 THR B CA 1
ATOM 2012 C C . THR B 1 128 ? -2.096 17.297 -1.983 1 98.88 128 THR B C 1
ATOM 2014 O O . THR B 1 128 ? -0.89 17.469 -1.792 1 98.88 128 THR B O 1
ATOM 2017 N N . VAL B 1 129 ? -2.586 16.562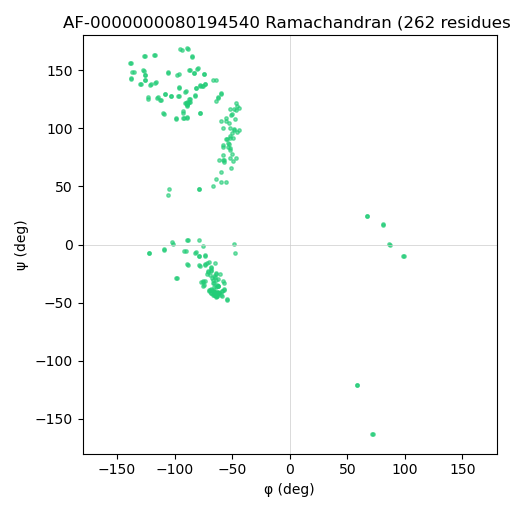 -2.953 1 98.81 129 VAL B N 1
ATOM 2018 C CA . VAL B 1 129 ? -1.736 15.883 -3.932 1 98.81 129 VAL B CA 1
ATOM 2019 C C . VAL B 1 129 ? -1.763 16.656 -5.254 1 98.81 129 VAL B C 1
ATOM 2021 O O . VAL B 1 129 ? -2.836 16.938 -5.785 1 98.81 129 VAL B O 1
ATOM 2024 N N . ARG B 1 130 ? -0.619 16.969 -5.758 1 98.44 130 ARG B N 1
ATOM 2025 C CA . ARG B 1 130 ? -0.521 17.625 -7.059 1 98.44 130 ARG B CA 1
ATOM 2026 C C . ARG B 1 130 ? 0.398 16.844 -7.996 1 98.44 130 ARG B C 1
ATOM 2028 O O . ARG B 1 130 ? 1.332 16.172 -7.547 1 98.44 130 ARG B O 1
ATOM 2035 N N . ILE B 1 131 ? 0.077 16.844 -9.281 1 97.88 131 ILE B N 1
ATOM 2036 C CA . ILE B 1 131 ? 0.857 16.156 -10.305 1 97.88 131 ILE B CA 1
ATOM 2037 C C . ILE B 1 131 ? 1.471 17.172 -11.266 1 97.88 131 ILE B C 1
ATOM 2039 O O . ILE B 1 131 ? 0.787 18.094 -11.727 1 97.88 131 ILE B O 1
ATOM 2043 N N . THR B 1 132 ? 2.697 16.984 -11.352 1 92.25 132 THR B N 1
ATOM 2044 C CA . THR B 1 132 ? 3.369 17.812 -12.352 1 92.25 132 THR B CA 1
ATOM 2045 C C . THR B 1 132 ? 3.387 17.125 -13.711 1 92.25 132 THR B C 1
ATOM 2047 O O . THR B 1 132 ? 3.527 15.898 -13.781 1 92.25 132 THR B O 1
ATOM 2050 N N . GLU B 1 133 ? 2.867 17.625 -14.789 1 75.56 133 GLU B N 1
ATOM 2051 C CA . GLU B 1 133 ? 2.85 17.109 -16.156 1 75.56 133 GLU B CA 1
ATOM 2052 C C . GLU B 1 133 ? 4.262 17 -16.719 1 75.56 133 GLU B C 1
ATOM 2054 O O . GLU B 1 133 ? 5.156 17.75 -16.328 1 75.56 133 GLU B O 1
#

Sequence (266 aa):
MGDVGDDFTDSAEEWEAPVNVTANEDDNKNNKNTNASNKSKELVEQLLGEDRELAGEMVRVVFHLPDGRSVTREHFTGETIACLKAQLEECDGLAYDKTTLFIGDRALLDPLSLDDLPFTVGVDNNVTVRITEMGDVGDDFTDSAEEWEAPVNVTANEDDNKNNKNTNASNKSKELVEQLLGEDRELAGEMVRVVFHLPDGRSVTREHFTGETIACLKAQLEECDGLAYDKTTLFIGDRALLDPLSLDDLPFTVGVDNNVTVRITE

Radius of gyration: 30.18 Å; Cα contacts (8 Å, |Δi|>4): 358; chains: 2; bounding box: 47×141×94 Å

Foldseek 3Di:
DDDPPPCPPPPPPDPPDPPPPPPPPPPVVVVVVAVVLVVVVVVVCVVVVPDPVLQADKFWEWEQEPVRDIDIHIGGQNQAPLVVLVVCCVPPVADSVFKWKDDVNDTRDPRHGSVVDPTDHPDYRYMYIDGHD/DDPPPPPPPPPPPDPPDPPPPPPPPPPVVVVVVAVVLVVVVVVVCVVVVPPPVLQADKFWEWEQEPVRDIDIHIGGQNQAPLVVLVVCCVPPVADSVFKWKDDVNDTRDPRHGSVVDPTDHPDYRYMYIDGHD

InterPro domains:
  IPR029071 Ubiquitin-like domain superfamily [SSF54236] (52-119)

pLDDT: mean 76.33, std 25.98, range [28.27, 98.88]

Organism: NCBI:txid67003

Nearest PDB structures (foldseek):
  8pf0-assembly1_A  TM=9.194E-01  e=1.879E-06  Homo sapiens
  7wfc-assembly1_B  TM=9.172E-01  e=2.435E-06  Homo sapiens
  6njd-assembly1_A  TM=9.021E-01  e=2.139E-06  Homo sapiens
  6gf1-assembly1_A  TM=8.823E-01  e=1.932E-05  Homo sapiens
  8cmr-assembly1_B  TM=8.134E-01  e=7.318E-06  Homo sapiens

Solvent-accessible surface area (backbone atoms only — not comparable to full-atom values): 15985 Å² total; per-residue (Å²): 137,81,78,80,79,80,79,77,80,79,78,78,77,78,78,76,74,80,81,77,76,75,77,74,75,73,69,59,70,64,53,60,61,52,55,54,57,50,52,42,49,50,51,40,35,62,72,68,59,58,62,60,80,64,36,52,54,69,28,41,36,33,38,35,41,79,86,72,49,70,50,75,49,79,42,42,24,47,41,33,43,54,49,54,36,36,47,40,25,72,51,69,68,42,54,50,93,34,52,47,40,20,51,84,89,44,72,60,56,76,83,40,33,40,66,80,42,97,66,46,69,91,43,84,34,66,31,43,42,43,73,58,132,136,84,79,79,79,79,78,76,78,75,76,78,74,79,77,74,74,79,80,76,74,75,77,74,73,74,68,60,68,63,54,62,62,52,56,56,55,49,50,42,50,51,51,38,36,63,70,67,57,57,65,60,82,64,36,54,55,70,28,39,36,33,39,36,42,79,84,71,49,72,48,76,49,77,41,41,22,47,41,34,43,55,51,53,37,37,47,40,26,73,53,68,68,41,54,51,94,34,52,48,41,21,50,84,90,44,71,58,54,75,83,40,32,38,68,81,42,97,67,46,71,91,43,84,34,65,32,42,41,43,74,59,131